Protein AF-A0A1L5KUM3-F1 (afdb_monomer)

Foldseek 3Di:
DDADPVRHAPFFWKKKKKKKKAADFDDAPLCRQWGFFALLFDDDIDMFPIDIDTGHRRNDDDDDDDGPDDPRHRFKIKMKMWMWTADPVRDTDIDIDIDIDGPDQKTKIKHFPDPDPDDDDAPDKGKIKIFMAGSNRQGDFFFKKKKFKWFDDDVQVVPPHSPSSNVVVPPPPTHGPDIDIWGGHPRRMTMDMDHHHNVSDHDMDIDIDGPD

Mean predicted aligned error: 6.5 Å

pLDDT: mean 89.34, std 12.05, range [41.19, 98.62]

Secondary structure (DSSP, 8-state):
--B-TTS-B--S-EEEEEEEEEE-----GGGTT-B-S-TT-----EEPPPEEEE--TTS-----------TT-SS-EEEEEEEEEE-TTS-EEEEEEEEEE-S-SEEEEEE-S--SSSPPPTTSEEEE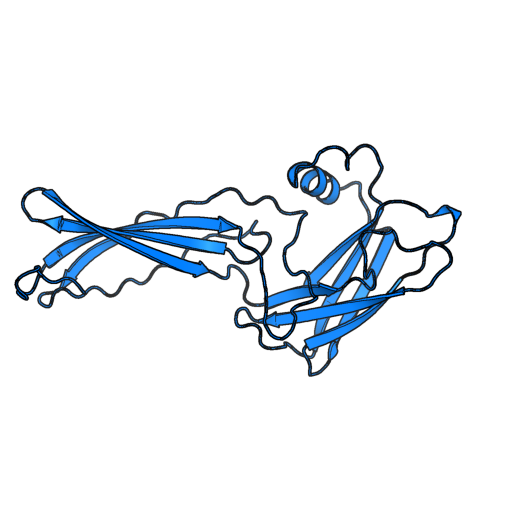EEEEEETT--B-TT-EEEEEEEEE-TTSTTS-SHHHHHHHHH-TT---SEEEEEE--TTSEEEEEEE--GGG-SEEEEEEEE--

Radius of gyration: 22.96 Å; Cα contacts (8 Å, |Δi|>4): 460; chains: 1; bounding box: 48×36×72 Å

Solvent-accessible surface area (backbone atoms only — not comparable to full-atom values): 12102 Å² total; per-residue (Å²): 113,40,65,40,98,88,72,46,70,39,42,63,30,41,35,39,37,41,38,39,35,36,82,42,90,39,78,29,91,86,43,74,78,37,49,39,52,40,63,52,39,68,59,74,75,45,69,53,75,76,45,72,54,58,24,36,86,74,7,40,65,89,86,85,85,84,78,97,63,47,97,47,48,33,40,31,28,37,33,38,37,41,37,39,40,38,48,96,88,69,52,66,51,77,49,76,50,76,45,84,38,66,62,48,72,60,45,38,24,43,24,72,70,66,88,61,96,61,82,83,67,56,73,41,80,45,63,32,41,36,38,29,23,34,71,86,38,50,56,34,46,74,41,58,30,41,39,39,30,33,76,53,65,84,85,49,73,80,49,91,45,48,61,49,49,20,52,54,70,66,37,90,84,64,66,60,79,42,77,50,77,41,59,18,39,82,78,4,38,30,68,51,76,52,66,43,52,70,88,64,66,80,48,72,48,77,48,59,39,64,81,126

Nearest PDB structures (foldseek):
  5a42-assembly1_A  TM=6.016E-01  e=1.575E-08  Escherichia coli K-12
  4ziq-assembly1_A-2  TM=6.350E-01  e=6.475E-07  Escherichia coli K-12
  4rtd-assembly1_A  TM=5.601E-01  e=5.823E-07  Escherichia coli K-12
  4u59-assembly1_A  TM=5.787E-01  e=3.734E-06  Salmonella enterica subsp. enterica serovar Typhimurium
  8eyx-assembly1_A  TM=2.219E-01  e=8.185E+00  Mus musculus

Sequence (212 aa):
HTEWLQGATARNLKYDIQGTFISTPTTFSGFKDFYFDDPSKVFNSEESKLISGTTDEKGDALVQAKFEIGSTAPGMLMANFVTRVYEESGDFSIDANRMLYSPYKRYAGIKSPQQTREQLNTGSNYTYEVASADYLGNPQANTELEVQVYKVYWYWWWSSDNSSLANYVSDSYNKPVKNMTVRTGENGRGTFSLSFSNEEWGTYFISVKDKE

Structure (mmCIF, N/CA/C/O backbone):
data_AF-A0A1L5KUM3-F1
#
_entry.id   AF-A0A1L5KUM3-F1
#
loop_
_atom_site.group_PDB
_atom_site.id
_atom_site.type_symbol
_atom_site.label_atom_id
_atom_site.label_alt_id
_atom_site.label_comp_id
_atom_site.label_asym_id
_atom_site.label_entity_id
_atom_site.label_seq_id
_atom_site.pdbx_PDB_ins_code
_atom_site.Cartn_x
_atom_site.Cartn_y
_atom_site.Cartn_z
_atom_site.occupancy
_atom_site.B_iso_or_equiv
_atom_site.auth_seq_id
_atom_site.auth_comp_id
_atom_site.auth_asym_id
_atom_site.auth_atom_id
_atom_site.pdbx_PDB_model_num
ATOM 1 N N . HIS A 1 1 ? 10.497 -3.599 -28.508 1.00 92.19 1 HIS A N 1
ATOM 2 C CA . HIS A 1 1 ? 10.722 -3.531 -29.957 1.00 92.19 1 HIS A CA 1
ATOM 3 C C . HIS A 1 1 ? 11.249 -2.151 -30.297 1.00 92.19 1 HIS A C 1
ATOM 5 O O . HIS A 1 1 ? 10.790 -1.189 -29.689 1.00 92.19 1 HIS A O 1
ATOM 11 N N . THR A 1 2 ? 12.196 -2.058 -31.222 1.00 91.81 2 THR A N 1
ATOM 12 C CA . THR A 1 2 ? 12.776 -0.804 -31.703 1.00 91.81 2 THR A CA 1
ATOM 13 C C . THR A 1 2 ? 12.769 -0.779 -33.224 1.00 91.81 2 THR A C 1
ATOM 15 O O . THR A 1 2 ? 13.227 -1.718 -33.879 1.00 91.81 2 THR A O 1
ATOM 18 N N . GLU A 1 3 ? 12.319 0.335 -33.786 1.00 92.62 3 GLU A N 1
ATOM 19 C CA . GLU A 1 3 ? 12.262 0.573 -35.225 1.00 92.62 3 GLU A CA 1
ATOM 20 C C . GLU A 1 3 ? 12.706 2.001 -35.542 1.00 92.62 3 GLU A C 1
ATOM 22 O O . GLU A 1 3 ? 12.514 2.923 -34.748 1.00 92.62 3 GLU A O 1
ATOM 27 N N . TRP A 1 4 ? 13.323 2.185 -36.706 1.00 89.62 4 TRP A N 1
ATOM 28 C CA . TRP A 1 4 ? 13.591 3.514 -37.238 1.00 89.62 4 TRP A CA 1
ATOM 29 C C . TRP A 1 4 ? 12.280 4.156 -37.691 1.00 89.62 4 TRP A C 1
ATOM 31 O O . TRP A 1 4 ? 11.384 3.465 -38.171 1.00 89.62 4 TRP A O 1
ATOM 41 N N . LEU A 1 5 ? 12.190 5.488 -37.649 1.00 87.06 5 LEU A N 1
ATOM 42 C CA . LEU A 1 5 ? 10.992 6.230 -38.081 1.00 87.06 5 LEU A CA 1
ATOM 43 C C . LEU A 1 5 ? 10.559 5.914 -39.524 1.00 87.06 5 LEU A C 1
ATOM 45 O O . LEU A 1 5 ? 9.396 6.076 -39.879 1.00 87.06 5 LEU A O 1
ATOM 49 N N . GLN A 1 6 ? 11.493 5.470 -40.366 1.00 88.69 6 GLN A N 1
ATOM 50 C CA . GLN A 1 6 ? 11.255 5.069 -41.752 1.00 88.69 6 GLN A CA 1
ATOM 51 C C . GLN A 1 6 ? 10.769 3.610 -41.893 1.00 88.69 6 GLN A C 1
ATOM 53 O O . GLN A 1 6 ? 10.623 3.129 -43.015 1.00 88.69 6 GLN A O 1
ATOM 58 N N . GLY A 1 7 ? 10.548 2.895 -40.785 1.00 84.75 7 GLY A N 1
ATOM 59 C CA . GLY A 1 7 ? 10.094 1.500 -40.747 1.00 84.75 7 GLY A CA 1
ATOM 60 C C . GLY A 1 7 ? 11.200 0.459 -40.947 1.00 84.75 7 GLY A C 1
ATOM 61 O O . GLY A 1 7 ? 10.915 -0.727 -41.100 1.00 84.75 7 GLY A O 1
ATOM 62 N N . ALA A 1 8 ? 12.469 0.876 -40.973 1.00 89.56 8 ALA A N 1
ATOM 63 C CA . ALA A 1 8 ? 13.595 -0.052 -40.994 1.00 89.56 8 ALA A CA 1
ATOM 64 C C . ALA A 1 8 ? 13.843 -0.636 -39.593 1.00 89.56 8 ALA A C 1
ATOM 66 O O . ALA A 1 8 ? 13.676 0.044 -38.582 1.00 89.56 8 ALA A O 1
ATOM 67 N N . THR A 1 9 ? 14.306 -1.884 -39.523 1.00 90.25 9 THR A N 1
ATOM 68 C CA . THR A 1 9 ? 14.617 -2.541 -38.249 1.00 90.25 9 THR A CA 1
ATOM 69 C C . THR A 1 9 ? 15.816 -1.891 -37.555 1.00 90.25 9 THR A C 1
ATOM 71 O O . THR A 1 9 ? 16.914 -1.829 -38.115 1.00 90.25 9 THR A O 1
ATOM 74 N N . ALA A 1 10 ? 15.626 -1.464 -36.306 1.00 90.81 10 ALA A N 1
ATOM 75 C CA . ALA A 1 10 ? 16.684 -0.934 -35.452 1.00 90.81 10 ALA A CA 1
ATOM 76 C C . ALA A 1 10 ? 17.314 -2.075 -34.637 1.00 90.81 10 ALA A C 1
ATOM 78 O O . ALA A 1 10 ? 16.981 -2.311 -33.476 1.00 90.81 10 ALA A O 1
ATOM 79 N N . ARG A 1 11 ? 18.176 -2.847 -35.300 1.00 93.00 11 ARG A N 1
ATOM 80 C CA . ARG A 1 11 ? 18.791 -4.068 -34.758 1.00 93.00 11 ARG A CA 1
ATOM 81 C C . ARG A 1 11 ? 20.055 -3.801 -33.947 1.00 93.00 11 ARG A C 1
ATOM 83 O O . ARG A 1 11 ? 20.788 -2.867 -34.260 1.00 93.00 11 ARG A O 1
ATOM 90 N N . ASN A 1 12 ? 20.368 -4.697 -33.009 1.00 94.75 12 ASN A N 1
ATOM 91 C CA . ASN A 1 12 ? 21.633 -4.713 -32.260 1.00 94.75 12 ASN A CA 1
ATOM 92 C C . ASN A 1 12 ? 21.964 -3.394 -31.535 1.00 94.75 12 ASN A C 1
ATOM 94 O O . ASN A 1 12 ? 23.136 -3.077 -31.321 1.00 94.75 12 ASN A O 1
ATOM 98 N N . LEU A 1 13 ? 20.945 -2.621 -31.152 1.00 96.06 13 LEU A N 1
ATOM 99 C CA . LEU A 1 13 ? 21.133 -1.348 -30.465 1.00 96.06 13 LEU A CA 1
ATOM 100 C C . LEU A 1 13 ? 21.251 -1.568 -28.964 1.00 96.06 13 LEU A C 1
ATOM 102 O O . LEU A 1 13 ? 20.510 -2.357 -28.370 1.00 96.06 13 LEU A O 1
ATOM 106 N N . LYS A 1 14 ? 22.180 -0.844 -28.339 1.00 97.06 14 LYS A N 1
ATOM 107 C CA . LYS A 1 14 ? 22.281 -0.821 -26.880 1.00 97.06 14 LYS A CA 1
ATOM 108 C C . LYS A 1 14 ? 21.057 -0.127 -26.315 1.00 97.06 14 LYS A C 1
ATOM 110 O O . LYS A 1 14 ? 20.616 0.888 -26.848 1.00 97.06 14 LYS A O 1
ATOM 115 N N . TYR A 1 15 ? 20.563 -0.633 -25.199 1.00 96.50 15 TYR A N 1
ATOM 116 C CA . TYR A 1 15 ? 19.526 0.043 -24.443 1.00 96.50 15 TYR A CA 1
ATOM 117 C C . TYR A 1 15 ? 19.864 0.060 -22.961 1.00 96.50 15 TYR A C 1
ATOM 119 O O . TYR A 1 15 ? 20.586 -0.809 -22.457 1.00 96.50 15 TYR A O 1
ATOM 127 N N . ASP A 1 16 ? 19.288 1.023 -22.258 1.00 96.56 16 ASP A N 1
ATOM 128 C CA . ASP A 1 16 ? 19.123 0.945 -20.822 1.00 96.56 16 ASP A CA 1
ATOM 129 C C . ASP A 1 16 ? 17.714 1.346 -20.380 1.00 96.56 16 ASP A C 1
ATOM 131 O O . ASP A 1 16 ? 16.957 1.972 -21.123 1.00 96.56 16 ASP A O 1
ATOM 135 N N . ILE A 1 17 ? 17.341 0.894 -19.187 1.00 95.56 17 ILE A N 1
ATOM 136 C CA . ILE A 1 17 ? 16.053 1.152 -18.558 1.00 95.56 17 ILE A CA 1
ATOM 137 C C . ILE A 1 17 ? 16.306 1.528 -17.104 1.00 95.56 17 ILE A C 1
ATOM 139 O O . ILE A 1 17 ? 16.894 0.752 -16.342 1.00 95.56 17 ILE A O 1
ATOM 143 N N . GLN A 1 18 ? 15.829 2.708 -16.723 1.00 95.25 18 GLN A N 1
ATOM 144 C CA . GLN A 1 18 ? 15.847 3.214 -15.357 1.00 95.25 18 GLN A CA 1
ATOM 145 C C . GLN A 1 18 ? 14.414 3.294 -14.828 1.00 95.25 18 GLN A C 1
ATOM 147 O O . GLN A 1 18 ? 13.554 3.909 -15.453 1.00 95.25 18 GLN A O 1
ATOM 152 N N . GLY A 1 19 ? 14.151 2.668 -13.682 1.00 93.94 19 GLY A N 1
ATOM 153 C CA . GLY A 1 19 ? 12.869 2.749 -12.988 1.00 93.94 19 GLY A CA 1
ATOM 154 C C . GLY A 1 19 ? 12.919 3.727 -11.817 1.00 93.94 19 GLY A C 1
ATOM 155 O O . GLY A 1 19 ? 13.899 3.738 -11.072 1.00 93.94 19 GLY A O 1
ATOM 156 N N . THR A 1 20 ? 11.849 4.491 -11.621 1.00 94.19 20 THR A N 1
ATOM 157 C CA . THR A 1 20 ? 11.602 5.327 -10.439 1.00 94.19 20 THR A CA 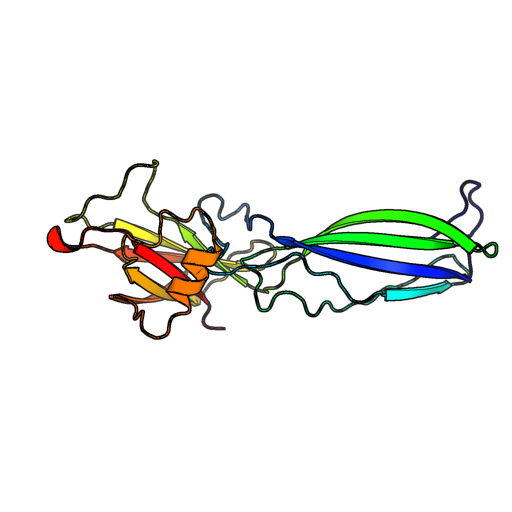1
ATOM 158 C C . THR A 1 20 ? 10.243 4.974 -9.849 1.00 94.19 20 THR A C 1
ATOM 160 O O . THR A 1 20 ? 9.237 4.961 -10.560 1.00 94.19 20 THR A O 1
ATOM 163 N N . PHE A 1 21 ? 10.202 4.711 -8.548 1.00 93.94 21 PHE A N 1
ATOM 164 C CA . PHE A 1 21 ? 9.034 4.206 -7.839 1.00 93.94 21 PHE A CA 1
ATOM 165 C C . PHE A 1 21 ? 8.588 5.223 -6.800 1.00 93.94 21 PHE A C 1
ATOM 167 O O . PHE A 1 21 ? 9.375 5.627 -5.948 1.00 93.94 21 PHE A O 1
ATOM 174 N N . ILE A 1 22 ? 7.319 5.619 -6.857 1.00 93.12 22 ILE A N 1
ATOM 175 C CA . ILE A 1 22 ? 6.713 6.574 -5.922 1.00 93.12 22 ILE A CA 1
ATOM 176 C C . ILE A 1 22 ? 5.446 5.978 -5.314 1.00 93.12 22 ILE A C 1
ATOM 178 O O . ILE A 1 22 ? 4.721 5.253 -5.993 1.00 93.12 22 ILE A O 1
ATOM 182 N N . SER A 1 23 ? 5.145 6.298 -4.056 1.00 92.88 23 SER A N 1
ATOM 183 C CA . SER A 1 23 ? 3.883 5.883 -3.433 1.00 92.88 23 SER A CA 1
ATOM 184 C C . SER A 1 23 ? 2.684 6.410 -4.213 1.00 92.88 23 SER A C 1
ATOM 186 O O . SER A 1 23 ? 2.671 7.555 -4.674 1.00 92.88 23 SER A O 1
ATOM 188 N N . THR A 1 24 ? 1.652 5.584 -4.346 1.00 93.88 24 THR A N 1
ATOM 189 C CA . THR A 1 24 ? 0.387 5.971 -4.967 1.00 93.88 24 THR A CA 1
ATOM 190 C C . THR A 1 24 ? -0.773 5.359 -4.182 1.00 93.88 24 THR A C 1
ATOM 192 O O . THR A 1 24 ? -0.579 4.299 -3.594 1.00 93.88 24 THR A O 1
ATOM 195 N N . PRO A 1 25 ? -1.956 6.000 -4.133 1.00 94.94 25 PRO A N 1
ATOM 196 C CA . PRO A 1 25 ? -3.075 5.460 -3.371 1.00 94.94 25 PRO A CA 1
ATOM 197 C C . PRO A 1 25 ? -3.443 4.039 -3.803 1.00 94.94 25 PRO A C 1
ATOM 199 O O . PRO A 1 25 ? -3.702 3.789 -4.986 1.00 94.94 25 PRO A O 1
ATOM 202 N N . THR A 1 26 ? -3.518 3.122 -2.844 1.00 96.88 26 THR A N 1
ATOM 203 C CA . THR A 1 26 ? -3.973 1.752 -3.090 1.00 96.88 26 THR A CA 1
ATOM 204 C C . THR A 1 26 ? -5.490 1.718 -3.109 1.00 96.88 26 THR A C 1
ATOM 206 O O . THR A 1 26 ? -6.145 1.958 -2.095 1.00 96.88 26 THR A O 1
ATOM 209 N N . THR A 1 27 ? -6.072 1.392 -4.263 1.00 96.44 27 THR A N 1
ATOM 210 C CA . THR A 1 27 ? -7.528 1.315 -4.421 1.00 96.44 27 THR A CA 1
ATOM 211 C C . THR A 1 27 ? -7.931 0.072 -5.196 1.00 96.44 27 THR A C 1
ATOM 213 O O . THR A 1 27 ? -7.271 -0.326 -6.154 1.00 96.44 27 THR A O 1
ATOM 216 N N . PHE A 1 28 ? -9.057 -0.522 -4.804 1.00 97.38 28 PHE A N 1
ATOM 217 C CA . PHE A 1 28 ? -9.646 -1.666 -5.491 1.00 97.38 28 PHE A CA 1
ATOM 218 C C . PHE A 1 28 ? -11.123 -1.401 -5.763 1.00 97.38 28 PHE A C 1
ATOM 220 O O . PHE A 1 28 ? -11.869 -0.963 -4.886 1.00 97.38 28 PHE A O 1
ATOM 227 N N . SER A 1 29 ? -11.576 -1.691 -6.982 1.00 95.31 29 SER A N 1
ATOM 228 C CA . SER A 1 29 ? -12.945 -1.396 -7.426 1.00 95.31 29 SER A CA 1
ATOM 229 C C . SER A 1 29 ? -14.023 -2.100 -6.589 1.00 95.31 29 SER A C 1
ATOM 231 O O . SER A 1 29 ? -15.100 -1.533 -6.397 1.00 95.31 29 SER A O 1
ATOM 233 N N . GLY A 1 30 ? -13.729 -3.291 -6.051 1.00 95.56 30 GLY A N 1
ATOM 234 C CA . GLY A 1 30 ? -14.597 -4.045 -5.135 1.00 95.56 30 GLY A CA 1
ATOM 235 C C . GLY A 1 30 ? -14.596 -3.550 -3.680 1.00 95.56 30 GLY A C 1
ATOM 236 O O . GLY A 1 30 ? -15.410 -4.012 -2.875 1.00 95.56 30 GLY A O 1
ATOM 237 N N . PHE A 1 31 ? -13.717 -2.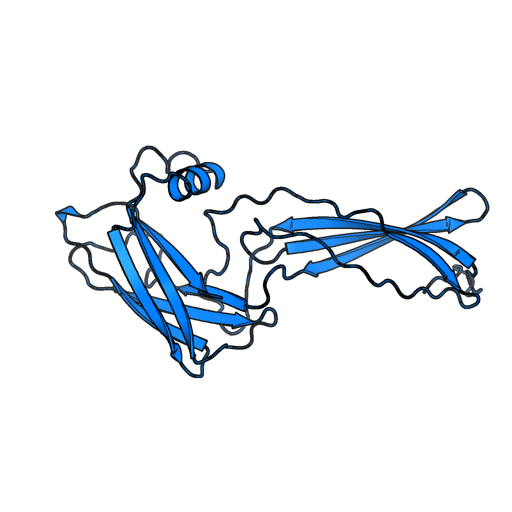601 -3.338 1.00 97.06 31 PHE A N 1
ATOM 238 C CA . PHE A 1 31 ? -13.450 -2.138 -1.972 1.00 97.06 31 PHE A CA 1
ATOM 239 C C . PHE A 1 31 ? -13.262 -0.611 -1.897 1.00 97.06 31 PHE A C 1
ATOM 241 O O . PHE A 1 31 ? -12.408 -0.122 -1.169 1.00 97.06 31 PHE A O 1
ATOM 248 N N . LYS A 1 32 ? -14.060 0.160 -2.647 1.00 94.31 32 LYS A N 1
ATOM 249 C CA . LYS A 1 32 ? -13.890 1.622 -2.808 1.00 94.31 32 LYS A CA 1
ATOM 250 C C . LYS A 1 32 ? -13.871 2.433 -1.507 1.00 94.31 32 LYS A C 1
ATOM 252 O O . LYS A 1 32 ? -13.244 3.482 -1.473 1.00 94.31 32 LYS A O 1
ATOM 257 N N . ASP A 1 33 ? -14.551 1.949 -0.472 1.00 94.44 33 ASP A N 1
ATOM 258 C CA . ASP A 1 33 ? -14.656 2.633 0.824 1.00 94.44 33 ASP A CA 1
ATOM 259 C C . ASP A 1 33 ? -13.584 2.177 1.834 1.00 94.44 33 ASP A C 1
ATOM 261 O O . ASP A 1 33 ? -13.640 2.550 3.006 1.00 94.44 33 ASP A O 1
ATOM 265 N N . PHE A 1 34 ? -12.654 1.312 1.418 1.00 97.25 34 PHE A N 1
ATOM 266 C CA . PHE A 1 34 ? -11.589 0.790 2.268 1.00 97.25 34 PHE A CA 1
ATOM 267 C C . PHE A 1 34 ? -10.284 1.545 2.026 1.00 97.25 34 PHE A C 1
ATOM 269 O O . PHE A 1 34 ? -9.946 1.901 0.898 1.00 97.25 34 PHE A O 1
ATOM 276 N N . TYR A 1 35 ? -9.525 1.718 3.101 1.00 96.31 35 TYR A N 1
ATOM 277 C CA . TYR A 1 35 ? -8.164 2.233 3.086 1.00 96.31 35 TYR A CA 1
ATOM 278 C C . TYR A 1 35 ? -7.191 1.061 3.200 1.00 96.31 35 TYR A C 1
ATOM 280 O O . TYR A 1 35 ? -7.310 0.264 4.130 1.00 96.31 35 TYR A O 1
ATOM 288 N N . PHE A 1 36 ? -6.259 0.961 2.253 1.00 96.88 36 PHE A N 1
ATOM 289 C CA . PHE A 1 36 ? -5.256 -0.112 2.176 1.00 96.88 36 PHE A CA 1
ATOM 290 C C . PHE A 1 36 ? -3.822 0.381 2.385 1.00 96.88 36 PHE A C 1
ATOM 292 O O . PHE A 1 36 ? -2.926 -0.433 2.593 1.00 96.88 36 PHE A O 1
ATOM 299 N N . ASP A 1 37 ? -3.600 1.693 2.305 1.00 94.69 37 ASP A N 1
ATOM 300 C CA . ASP A 1 37 ? -2.287 2.278 2.544 1.00 94.69 37 ASP A CA 1
ATOM 301 C C . ASP A 1 37 ? -2.021 2.380 4.049 1.00 94.69 37 ASP A C 1
ATOM 303 O O . ASP A 1 37 ? -2.884 2.820 4.811 1.00 94.69 37 ASP A O 1
ATOM 307 N N . ASP A 1 38 ? -0.816 2.005 4.472 1.00 91.25 38 ASP A N 1
ATOM 308 C CA . ASP A 1 38 ? -0.354 2.125 5.852 1.00 91.25 38 ASP A CA 1
ATOM 309 C C . ASP A 1 38 ? 0.252 3.522 6.089 1.00 91.25 38 ASP A C 1
ATOM 311 O O . ASP A 1 38 ? 1.384 3.780 5.663 1.00 91.25 38 ASP A O 1
ATOM 315 N N . PRO A 1 39 ? -0.449 4.441 6.785 1.00 87.31 39 PRO A N 1
ATOM 316 C CA . PRO A 1 39 ? 0.060 5.788 7.026 1.00 87.31 39 PRO A CA 1
ATOM 317 C C . PRO A 1 39 ? 1.211 5.819 8.044 1.00 87.31 39 PRO A C 1
ATOM 319 O O . PRO A 1 39 ? 1.837 6.863 8.215 1.00 87.31 39 PRO A O 1
ATOM 322 N N . SER A 1 40 ? 1.504 4.703 8.726 1.00 83.94 40 SER A N 1
ATOM 323 C CA . SER A 1 40 ? 2.662 4.574 9.616 1.00 83.94 40 SER A CA 1
ATOM 324 C C . SER A 1 40 ? 3.953 4.213 8.877 1.00 83.94 40 SER A C 1
ATOM 326 O O . SER A 1 40 ? 5.016 4.153 9.491 1.00 83.94 40 SER A O 1
ATOM 328 N N . LYS A 1 41 ? 3.902 3.997 7.557 1.00 84.88 41 LYS A N 1
ATOM 329 C CA . LYS A 1 41 ? 5.089 3.763 6.733 1.00 84.88 41 LYS A CA 1
ATOM 330 C C . LYS A 1 41 ? 5.467 5.012 5.948 1.00 84.88 41 LYS A C 1
ATOM 332 O O . LYS A 1 41 ? 4.641 5.636 5.283 1.00 84.88 41 LYS A O 1
ATOM 337 N N . VAL A 1 42 ? 6.756 5.338 5.977 1.00 81.06 42 VAL A N 1
ATOM 338 C CA . VAL A 1 42 ? 7.349 6.355 5.106 1.00 81.06 42 VAL A CA 1
ATOM 339 C C . VAL A 1 42 ? 8.079 5.647 3.978 1.00 81.06 42 VAL A C 1
ATOM 341 O O . VAL A 1 42 ? 8.976 4.841 4.222 1.00 81.06 42 VAL A O 1
ATOM 344 N N . PHE A 1 43 ? 7.711 5.984 2.747 1.00 85.62 43 PHE A N 1
ATOM 345 C CA . PHE A 1 43 ? 8.390 5.512 1.551 1.00 85.62 43 PHE A CA 1
ATOM 346 C C . PHE A 1 43 ? 8.902 6.713 0.770 1.00 85.62 43 PHE A C 1
ATOM 348 O O . PHE A 1 43 ? 8.127 7.554 0.310 1.00 85.62 43 PHE A O 1
ATOM 355 N N . ASN A 1 44 ? 10.224 6.795 0.669 1.00 85.75 44 ASN A N 1
ATOM 356 C CA . ASN A 1 44 ? 10.884 7.756 -0.195 1.00 85.75 44 ASN A CA 1
ATOM 357 C C . ASN A 1 44 ? 10.891 7.205 -1.617 1.00 85.75 44 ASN A C 1
ATOM 359 O O . ASN A 1 44 ? 10.868 5.994 -1.805 1.00 85.75 44 ASN A O 1
ATOM 363 N N . SER A 1 45 ? 10.936 8.090 -2.612 1.00 86.56 45 SER A N 1
ATOM 364 C CA . SER A 1 45 ? 11.103 7.649 -3.995 1.00 86.56 45 SER A CA 1
ATOM 365 C C . SER A 1 45 ? 12.355 6.780 -4.112 1.00 86.56 45 SER A C 1
ATOM 367 O O . SER A 1 45 ? 13.432 7.201 -3.693 1.00 86.56 45 SER A O 1
ATOM 369 N N . GLU A 1 46 ? 12.216 5.597 -4.701 1.00 87.94 46 GLU A N 1
ATOM 370 C CA . GLU A 1 46 ? 13.326 4.669 -4.920 1.00 87.94 46 GLU A CA 1
ATOM 371 C C . GLU A 1 46 ? 13.600 4.527 -6.415 1.00 87.94 46 GLU A C 1
ATOM 373 O O . GLU A 1 46 ? 12.681 4.436 -7.231 1.00 87.94 46 GLU A O 1
ATOM 378 N N . GLU A 1 47 ? 14.877 4.509 -6.780 1.00 90.19 47 GLU A N 1
ATOM 379 C CA . GLU A 1 47 ? 15.317 4.198 -8.135 1.00 90.19 47 GLU A CA 1
ATOM 380 C C . GLU A 1 47 ? 15.742 2.732 -8.217 1.00 90.19 47 GLU A C 1
ATOM 382 O O . GLU A 1 47 ? 16.403 2.203 -7.320 1.00 90.19 47 GLU A O 1
ATOM 387 N N . SER A 1 48 ? 15.377 2.052 -9.304 1.00 88.88 48 SER A N 1
ATOM 388 C CA . SER A 1 48 ? 15.890 0.710 -9.561 1.00 88.88 48 SER A CA 1
ATOM 389 C C . SER A 1 48 ? 17.379 0.742 -9.886 1.00 88.88 48 SER A C 1
ATOM 391 O O . SER A 1 48 ? 17.942 1.763 -10.275 1.00 88.88 48 SER A O 1
ATOM 393 N N . LYS A 1 49 ? 18.018 -0.428 -9.856 1.00 89.25 49 LYS A N 1
ATOM 394 C CA . LYS A 1 49 ? 19.268 -0.606 -10.601 1.00 89.25 49 LYS A CA 1
ATOM 395 C C . LYS A 1 49 ? 19.009 -0.358 -12.091 1.00 89.25 49 LYS A C 1
ATOM 397 O O . LYS A 1 49 ? 17.928 -0.691 -12.587 1.00 89.25 49 LYS A O 1
ATOM 402 N N . LEU A 1 50 ? 20.004 0.196 -12.780 1.00 92.56 50 LEU A N 1
ATOM 403 C CA . LEU A 1 50 ? 19.968 0.353 -14.228 1.00 92.56 50 LEU A CA 1
ATOM 404 C C . LEU A 1 50 ? 19.960 -1.032 -14.885 1.00 92.56 50 LEU A C 1
ATOM 406 O O . LEU A 1 50 ? 20.799 -1.880 -14.573 1.00 92.56 50 LEU A O 1
ATOM 410 N N . ILE A 1 51 ? 19.010 -1.260 -15.784 1.00 94.19 51 ILE A N 1
ATOM 411 C CA . ILE A 1 51 ? 18.922 -2.489 -16.570 1.00 94.19 51 ILE A CA 1
ATOM 412 C C . ILE A 1 51 ? 19.445 -2.164 -17.959 1.00 94.19 51 ILE A C 1
ATOM 414 O O . ILE A 1 51 ? 18.857 -1.337 -18.641 1.00 94.19 51 ILE A O 1
ATOM 418 N N . SER A 1 52 ? 20.518 -2.813 -18.395 1.00 95.56 52 SER A N 1
ATOM 419 C CA . SER A 1 52 ? 21.114 -2.557 -19.709 1.00 95.56 52 SER A CA 1
ATOM 420 C C . SER A 1 52 ? 21.195 -3.831 -20.535 1.00 95.56 52 SER A C 1
ATOM 422 O O . SER A 1 52 ? 21.332 -4.928 -19.992 1.00 95.56 52 SER A O 1
ATOM 424 N N . GLY A 1 53 ? 21.133 -3.685 -21.853 1.00 95.81 53 GLY A N 1
ATOM 425 C CA . GLY A 1 53 ? 21.225 -4.807 -22.776 1.00 95.81 53 GLY A CA 1
ATOM 426 C C . GLY A 1 53 ? 21.392 -4.364 -24.222 1.00 95.81 53 GLY A C 1
ATOM 427 O O . GLY A 1 53 ? 21.818 -3.245 -24.515 1.00 95.81 53 GLY A O 1
ATOM 428 N N . THR A 1 54 ? 21.095 -5.273 -25.142 1.00 96.62 54 THR A N 1
ATOM 429 C CA . THR A 1 54 ? 21.141 -5.018 -26.583 1.00 96.62 54 THR A CA 1
ATOM 430 C C . THR A 1 54 ? 19.939 -5.687 -27.238 1.00 96.62 54 THR A C 1
ATOM 432 O O . THR A 1 54 ? 19.558 -6.783 -26.824 1.00 96.62 54 THR A O 1
ATOM 435 N N . THR A 1 55 ? 19.311 -5.016 -28.203 1.00 96.56 55 THR A N 1
ATOM 436 C CA . THR A 1 55 ? 18.244 -5.619 -29.010 1.00 96.56 55 THR A CA 1
ATOM 437 C C . THR A 1 55 ? 18.806 -6.687 -29.943 1.00 96.56 55 THR A C 1
ATOM 439 O O . THR A 1 55 ? 19.995 -6.700 -30.250 1.00 96.56 55 THR A O 1
ATOM 442 N N . ASP A 1 56 ? 17.969 -7.617 -30.379 1.00 96.00 56 ASP A N 1
ATOM 443 C CA . ASP A 1 56 ? 18.347 -8.661 -31.320 1.00 96.00 56 ASP A CA 1
ATOM 444 C C . ASP A 1 56 ? 18.345 -8.154 -32.776 1.00 96.00 56 ASP A C 1
ATOM 446 O O . ASP A 1 56 ? 18.148 -6.967 -33.068 1.00 96.00 56 ASP A O 1
ATOM 450 N N . GLU A 1 57 ? 18.559 -9.070 -33.723 1.00 95.88 57 GLU A N 1
ATOM 451 C CA . GLU A 1 57 ? 18.579 -8.762 -35.158 1.00 95.88 57 GLU A CA 1
ATOM 452 C C . GLU A 1 57 ? 17.246 -8.223 -35.701 1.00 95.88 57 GLU A C 1
ATOM 454 O O . GLU A 1 57 ? 17.218 -7.636 -36.786 1.00 95.88 57 GLU A O 1
ATOM 459 N N . LYS A 1 58 ? 16.150 -8.417 -34.961 1.00 95.88 58 LYS A N 1
ATOM 460 C CA . LYS A 1 58 ? 14.801 -7.945 -35.281 1.00 95.88 58 LYS A CA 1
ATOM 461 C C . LYS A 1 58 ? 14.437 -6.665 -34.526 1.00 95.88 58 LYS A C 1
ATOM 463 O O . LYS A 1 58 ? 13.337 -6.159 -34.720 1.00 95.88 58 LYS A O 1
ATOM 468 N N . GLY A 1 59 ? 15.345 -6.121 -33.713 1.00 94.62 59 GLY A N 1
ATOM 469 C CA . GLY A 1 59 ? 15.075 -4.958 -32.867 1.00 94.62 59 GLY A CA 1
ATOM 470 C C . GLY A 1 59 ? 14.283 -5.304 -31.602 1.00 94.62 59 GLY A C 1
ATOM 471 O O . GLY A 1 59 ? 13.683 -4.428 -30.980 1.00 94.62 59 GLY A O 1
ATOM 472 N N . ASP A 1 60 ? 14.257 -6.572 -31.195 1.00 96.69 60 ASP A N 1
ATOM 473 C CA . ASP A 1 60 ? 13.539 -7.028 -30.010 1.00 96.69 60 ASP A CA 1
ATOM 474 C C . ASP A 1 60 ? 14.473 -7.273 -28.825 1.00 96.69 60 ASP A C 1
ATOM 476 O O . ASP A 1 60 ? 15.614 -7.698 -28.965 1.00 96.69 60 ASP A O 1
ATOM 480 N N . ALA A 1 61 ? 13.979 -7.010 -27.618 1.00 95.38 61 ALA A N 1
ATOM 481 C CA . ALA A 1 61 ? 14.651 -7.380 -26.380 1.00 95.38 61 ALA A CA 1
ATOM 482 C C . ALA A 1 61 ? 13.606 -7.838 -25.365 1.00 95.38 61 ALA A C 1
ATOM 484 O O . ALA A 1 61 ? 12.627 -7.132 -25.108 1.00 95.38 61 ALA A O 1
ATOM 485 N N . LEU A 1 62 ? 13.822 -9.014 -24.773 1.00 93.94 62 LEU A N 1
ATOM 486 C CA . LEU A 1 62 ? 13.036 -9.480 -23.637 1.00 93.94 62 LEU A CA 1
ATOM 487 C C . LEU A 1 62 ? 13.720 -9.032 -22.347 1.00 93.94 62 LEU A C 1
ATOM 489 O O . LEU A 1 62 ? 14.790 -9.528 -21.998 1.00 93.94 62 LEU A O 1
ATOM 493 N N . VAL A 1 63 ? 13.078 -8.123 -21.619 1.00 90.12 63 VAL A N 1
ATOM 494 C CA . VAL A 1 63 ? 13.597 -7.616 -20.348 1.00 90.12 63 VAL A CA 1
ATOM 495 C C . VAL A 1 63 ? 12.921 -8.344 -19.194 1.00 90.12 63 VAL A C 1
ATOM 497 O O . VAL A 1 63 ? 11.716 -8.223 -18.993 1.00 90.12 63 VAL A O 1
ATOM 500 N N . GLN A 1 64 ? 13.707 -9.088 -18.417 1.00 86.81 64 GLN A N 1
ATOM 501 C CA . GLN A 1 64 ? 13.265 -9.689 -17.160 1.00 86.81 64 GLN A CA 1
ATOM 502 C C . GLN A 1 64 ? 13.995 -9.006 -16.010 1.00 86.81 64 GLN A C 1
ATOM 504 O O . GLN A 1 64 ? 15.211 -9.133 -15.874 1.00 86.81 64 GLN A O 1
ATOM 509 N N . ALA A 1 65 ? 13.252 -8.270 -15.189 1.00 81.31 65 ALA A N 1
ATOM 510 C CA . ALA A 1 65 ? 13.797 -7.544 -14.054 1.00 81.31 65 ALA A CA 1
ATOM 511 C C . ALA A 1 65 ? 13.035 -7.891 -12.779 1.00 81.31 65 ALA A C 1
ATOM 513 O O . ALA A 1 65 ? 11.813 -8.042 -12.782 1.00 81.31 65 ALA A O 1
ATOM 514 N N . LYS A 1 66 ? 13.778 -7.989 -11.677 1.00 77.44 66 LYS A N 1
ATOM 515 C CA . LYS A 1 66 ? 13.224 -8.085 -10.332 1.00 77.44 66 LYS A CA 1
ATOM 516 C C . LYS A 1 66 ? 13.634 -6.836 -9.570 1.00 77.44 66 LYS A C 1
ATOM 518 O O . LYS A 1 66 ? 14.823 -6.567 -9.418 1.00 77.44 66 LYS A O 1
ATOM 523 N N . PHE A 1 67 ? 12.646 -6.092 -9.097 1.00 79.50 67 PHE A N 1
ATOM 524 C CA . PHE A 1 67 ? 12.868 -4.910 -8.282 1.00 79.50 67 PHE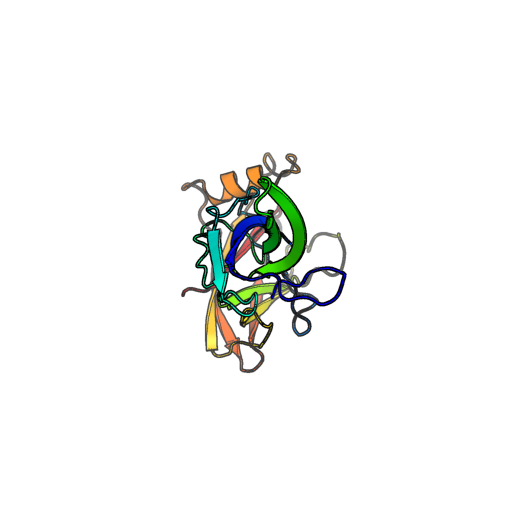 A CA 1
ATOM 525 C C . PHE A 1 67 ? 12.839 -5.316 -6.809 1.00 79.50 67 PHE A C 1
ATOM 527 O O . PHE A 1 67 ? 11.863 -5.890 -6.332 1.00 79.50 67 PHE A O 1
ATOM 534 N N . GLU A 1 68 ? 13.924 -5.054 -6.087 1.00 73.06 68 GLU A N 1
ATOM 535 C CA . GLU A 1 68 ? 14.008 -5.263 -4.635 1.00 73.06 68 GLU A CA 1
ATOM 536 C C . GLU A 1 68 ? 13.482 -4.022 -3.908 1.00 73.06 68 GLU A C 1
ATOM 538 O O . GLU A 1 68 ? 14.191 -3.383 -3.142 1.00 73.06 68 GLU A O 1
ATOM 543 N N . ILE A 1 69 ? 12.239 -3.656 -4.217 1.00 74.38 69 ILE A N 1
ATOM 544 C CA . ILE A 1 69 ? 11.583 -2.430 -3.758 1.00 74.38 69 ILE A CA 1
ATOM 545 C C . ILE A 1 69 ? 10.380 -2.827 -2.909 1.00 74.38 69 ILE A C 1
ATOM 547 O O . ILE A 1 69 ? 9.616 -3.716 -3.295 1.00 74.38 69 ILE A O 1
ATOM 551 N N . GLY A 1 70 ? 10.185 -2.147 -1.778 1.00 63.47 70 GLY A N 1
ATOM 552 C CA . GLY A 1 70 ? 8.908 -2.184 -1.061 1.00 63.47 70 GLY A CA 1
ATOM 553 C C . GLY A 1 70 ? 8.875 -2.876 0.300 1.00 63.47 70 GLY A C 1
ATOM 554 O O . GLY A 1 70 ? 7.782 -3.096 0.824 1.00 63.47 70 GLY A O 1
ATOM 555 N N . SER A 1 71 ? 10.017 -3.145 0.944 1.00 66.12 71 SER A N 1
ATOM 556 C CA . SER A 1 71 ? 10.007 -3.536 2.369 1.00 66.12 71 SER A CA 1
ATOM 557 C C . SER A 1 71 ? 9.339 -2.469 3.255 1.00 66.12 71 SER A C 1
ATOM 559 O O . SER A 1 71 ? 8.728 -2.796 4.270 1.00 66.12 71 SER A O 1
ATOM 561 N N . THR A 1 72 ? 9.371 -1.206 2.824 1.00 78.62 72 THR A N 1
ATOM 562 C CA . THR A 1 72 ? 8.796 -0.039 3.508 1.00 78.62 72 THR A CA 1
ATOM 563 C C . THR A 1 72 ? 7.626 0.605 2.758 1.00 78.62 72 THR A C 1
ATOM 565 O O . THR A 1 72 ? 7.142 1.651 3.184 1.00 78.62 72 THR A O 1
ATOM 568 N N . ALA A 1 73 ? 7.142 0.013 1.659 1.00 90.00 73 ALA A N 1
ATOM 569 C CA . ALA A 1 73 ? 6.054 0.615 0.892 1.00 90.00 73 ALA A CA 1
ATOM 570 C C . ALA A 1 73 ? 4.760 0.697 1.734 1.00 90.00 73 ALA A C 1
ATOM 572 O O . ALA A 1 73 ? 4.365 -0.294 2.354 1.00 90.00 73 ALA A O 1
ATOM 573 N N . PRO A 1 74 ? 4.068 1.850 1.776 1.00 91.44 74 PRO A N 1
ATOM 574 C CA . PRO A 1 74 ? 2.791 1.968 2.477 1.00 91.44 74 PRO A CA 1
ATOM 575 C C . PRO A 1 74 ? 1.680 1.189 1.769 1.00 91.44 74 PRO A C 1
ATOM 577 O O . PRO A 1 74 ? 0.729 0.774 2.417 1.00 91.44 74 PRO A O 1
ATOM 580 N N . GLY A 1 75 ? 1.822 0.956 0.463 1.00 94.12 75 GLY A N 1
ATOM 581 C CA . GLY A 1 75 ? 0.833 0.295 -0.375 1.00 94.12 75 GLY A CA 1
ATOM 582 C C . GLY A 1 75 ? 1.363 0.073 -1.793 1.00 94.12 75 GLY A C 1
ATOM 583 O O . GLY A 1 75 ? 2.533 -0.266 -1.975 1.00 94.12 75 GLY A O 1
ATOM 584 N N . MET A 1 76 ? 0.516 0.237 -2.806 1.00 95.19 76 MET A N 1
ATOM 585 C CA . MET A 1 76 ? 0.915 0.242 -4.209 1.00 95.19 76 MET A CA 1
ATOM 586 C C . MET A 1 76 ? 1.902 1.367 -4.506 1.00 95.19 76 MET A C 1
ATOM 588 O O . MET A 1 76 ? 1.869 2.460 -3.937 1.00 95.19 76 MET A O 1
ATOM 592 N N . LEU A 1 77 ? 2.777 1.088 -5.463 1.00 94.94 77 LEU A N 1
ATOM 593 C CA . LEU A 1 77 ? 3.703 2.058 -6.008 1.00 94.94 77 LEU A CA 1
ATOM 594 C C . LEU A 1 77 ? 3.329 2.341 -7.453 1.00 94.94 77 LEU A C 1
ATOM 596 O O . LEU A 1 77 ? 2.793 1.505 -8.178 1.00 94.94 77 LEU A O 1
ATOM 600 N N . MET A 1 78 ? 3.659 3.539 -7.887 1.00 95.06 78 MET A N 1
ATOM 601 C CA . MET A 1 78 ? 3.697 3.879 -9.285 1.00 95.06 78 MET A CA 1
ATOM 602 C C . MET A 1 78 ? 5.135 3.779 -9.775 1.00 95.06 78 MET A C 1
ATOM 604 O O . MET A 1 78 ? 5.998 4.508 -9.286 1.00 95.06 78 MET A O 1
ATOM 608 N N . ALA A 1 79 ? 5.371 2.915 -10.755 1.00 94.06 79 ALA A N 1
ATOM 609 C CA . ALA A 1 79 ? 6.649 2.786 -11.430 1.00 94.06 79 ALA A CA 1
ATOM 610 C C . ALA A 1 79 ? 6.650 3.631 -12.709 1.00 94.06 79 ALA A C 1
ATOM 612 O O . ALA A 1 79 ? 5.777 3.477 -13.566 1.00 94.06 79 ALA A O 1
ATOM 613 N N . ASN A 1 80 ? 7.637 4.510 -12.838 1.00 95.19 80 ASN A N 1
ATOM 614 C CA . ASN A 1 80 ? 7.959 5.215 -14.071 1.00 95.19 80 ASN A CA 1
ATOM 615 C C . ASN A 1 80 ? 9.246 4.610 -14.624 1.00 95.19 80 ASN A C 1
ATOM 617 O O . ASN A 1 80 ? 10.272 4.643 -13.950 1.00 95.19 80 ASN A O 1
ATOM 621 N N . PHE A 1 81 ? 9.189 4.057 -15.825 1.00 94.62 81 PHE A N 1
ATOM 622 C CA . PHE A 1 81 ? 10.345 3.514 -16.517 1.00 94.62 81 PHE A CA 1
ATOM 623 C C . PHE A 1 81 ? 10.739 4.456 -17.637 1.00 94.62 81 PHE A C 1
ATOM 625 O O . PHE A 1 81 ? 9.898 4.861 -18.434 1.00 94.62 81 PHE A O 1
ATOM 632 N N . VAL A 1 82 ? 12.018 4.797 -17.679 1.00 96.50 82 VAL A N 1
ATOM 633 C CA . VAL A 1 82 ? 12.637 5.538 -18.768 1.00 96.50 82 VAL A CA 1
ATOM 634 C C . VAL A 1 82 ? 13.540 4.572 -19.508 1.00 96.50 82 VAL A C 1
ATOM 636 O O . VAL A 1 82 ? 14.485 4.045 -18.922 1.00 96.50 82 VAL A O 1
ATOM 639 N N . THR A 1 83 ? 13.243 4.346 -20.780 1.00 96.12 83 THR A N 1
ATOM 640 C CA . THR A 1 83 ? 14.046 3.523 -21.681 1.00 96.12 83 THR A CA 1
ATOM 641 C C . THR A 1 83 ? 14.840 4.436 -22.599 1.00 96.12 83 THR A C 1
ATOM 643 O O . THR A 1 83 ? 14.267 5.326 -23.226 1.00 96.12 83 THR A O 1
ATOM 646 N N . ARG A 1 84 ? 16.149 4.214 -22.708 1.00 96.94 84 ARG A N 1
ATOM 647 C CA . ARG A 1 84 ? 17.005 4.869 -23.702 1.00 96.94 84 ARG A CA 1
ATOM 648 C C . ARG A 1 84 ? 17.560 3.819 -24.644 1.00 96.94 84 ARG A C 1
ATOM 650 O O . ARG A 1 84 ? 18.065 2.796 -24.190 1.00 96.94 84 ARG A O 1
ATOM 657 N N . VAL A 1 85 ? 17.473 4.072 -25.944 1.00 96.69 85 VAL A N 1
ATOM 658 C CA . VAL A 1 85 ? 18.038 3.214 -26.994 1.00 96.69 85 VAL A CA 1
ATOM 659 C C . VAL A 1 85 ? 19.056 4.030 -27.769 1.00 96.69 85 VAL A C 1
ATOM 661 O O . VAL A 1 85 ? 18.718 5.083 -28.305 1.00 96.69 85 VAL A O 1
ATOM 664 N N . TYR A 1 86 ? 20.294 3.551 -27.800 1.00 96.38 86 TYR A N 1
ATOM 665 C CA . TYR A 1 86 ? 21.447 4.286 -28.302 1.00 96.38 86 TYR A CA 1
ATOM 666 C C . TYR A 1 86 ? 21.749 3.923 -29.754 1.00 96.38 86 TYR A C 1
ATOM 668 O O . TYR A 1 86 ? 21.872 2.744 -30.097 1.00 96.38 86 TYR A O 1
ATOM 676 N N . GLU A 1 87 ? 21.924 4.947 -30.580 1.00 91.69 87 GLU A N 1
ATOM 677 C CA . GLU A 1 87 ? 22.477 4.854 -31.925 1.00 91.69 87 GLU A CA 1
ATOM 678 C C . GLU A 1 87 ? 23.997 4.630 -31.876 1.00 91.69 87 GLU A C 1
ATOM 680 O O . GLU A 1 87 ? 24.656 4.864 -30.859 1.00 91.69 87 GLU A O 1
ATOM 685 N N . GLU A 1 88 ? 24.589 4.208 -32.997 1.00 86.62 88 GLU A N 1
ATOM 686 C CA . GLU A 1 88 ? 26.044 4.004 -33.089 1.00 86.62 88 GLU A CA 1
ATOM 687 C C . GLU A 1 88 ? 26.847 5.296 -32.851 1.00 86.62 88 GLU A C 1
ATOM 689 O O . GLU A 1 88 ? 27.983 5.234 -32.380 1.00 86.62 88 GLU A O 1
ATOM 694 N N . SER A 1 89 ? 26.253 6.462 -33.133 1.00 88.94 89 SER A N 1
ATOM 695 C CA . SER A 1 89 ? 26.844 7.786 -32.893 1.00 88.94 89 SER A CA 1
ATOM 696 C C . SER A 1 89 ? 26.954 8.148 -31.407 1.00 88.94 89 SER A C 1
ATOM 698 O O . SER A 1 89 ? 27.715 9.051 -31.058 1.00 88.94 89 SER A O 1
ATOM 700 N N . GLY A 1 90 ? 26.217 7.453 -30.534 1.00 86.88 90 GLY A N 1
ATOM 701 C CA . GLY A 1 90 ? 26.068 7.784 -29.116 1.00 86.88 90 GLY A CA 1
ATOM 702 C C . GLY A 1 90 ? 24.840 8.642 -28.794 1.00 86.88 90 GLY A C 1
ATOM 703 O O . GLY A 1 90 ? 24.526 8.799 -27.611 1.00 86.88 90 GLY A O 1
ATOM 704 N N . ASP A 1 91 ? 24.123 9.139 -29.806 1.00 93.44 91 ASP A N 1
ATOM 705 C CA . ASP A 1 91 ? 22.791 9.720 -29.619 1.00 93.44 91 ASP A CA 1
ATOM 706 C C . ASP A 1 91 ? 21.796 8.640 -29.180 1.00 93.44 91 ASP A C 1
ATOM 708 O O . ASP A 1 91 ? 22.038 7.443 -29.346 1.00 93.44 91 ASP A O 1
ATOM 712 N N . PHE A 1 92 ? 20.674 9.042 -28.584 1.00 94.75 92 PHE A N 1
ATOM 713 C CA . PHE A 1 92 ? 19.658 8.092 -28.148 1.00 94.75 92 PHE A CA 1
ATOM 714 C C . PHE A 1 92 ? 18.240 8.600 -28.362 1.00 94.75 92 PHE A C 1
ATOM 716 O O . PHE A 1 92 ? 17.941 9.788 -28.234 1.00 94.75 92 PHE A O 1
ATOM 723 N N . SER A 1 93 ? 17.351 7.645 -28.607 1.00 94.19 93 SER A N 1
ATOM 724 C CA . SER A 1 93 ? 15.912 7.831 -28.469 1.00 94.19 93 SER A CA 1
ATOM 725 C C . SER A 1 93 ? 15.482 7.479 -27.048 1.00 94.19 93 SER A C 1
ATOM 727 O O . SER A 1 93 ? 16.052 6.581 -26.423 1.00 94.19 93 SER A O 1
ATOM 729 N N . ILE A 1 94 ? 14.479 8.190 -26.539 1.00 95.06 94 ILE A N 1
ATOM 730 C CA . ILE A 1 94 ? 13.934 8.005 -25.194 1.00 95.06 94 ILE A CA 1
ATOM 731 C C . ILE A 1 94 ? 12.446 7.674 -25.271 1.00 95.06 94 ILE A C 1
ATOM 733 O O . ILE A 1 94 ? 11.705 8.303 -26.025 1.00 95.06 94 ILE A O 1
ATOM 737 N N . ASP A 1 95 ? 12.020 6.716 -24.458 1.00 94.69 95 ASP A N 1
ATOM 738 C CA . ASP A 1 95 ? 10.614 6.427 -24.199 1.00 94.69 95 ASP A CA 1
ATOM 739 C C . ASP A 1 95 ? 10.370 6.359 -22.689 1.00 94.69 95 ASP A C 1
ATOM 741 O O . ASP A 1 95 ? 11.268 6.003 -21.919 1.00 94.69 95 ASP A O 1
ATOM 745 N N . ALA A 1 96 ? 9.167 6.729 -22.257 1.00 94.69 96 ALA A N 1
ATOM 746 C CA . ALA A 1 96 ? 8.793 6.724 -20.853 1.00 94.69 96 ALA A CA 1
ATOM 747 C C . ALA A 1 96 ? 7.407 6.114 -20.654 1.00 94.69 96 ALA A C 1
ATOM 749 O O . ALA A 1 96 ? 6.404 6.610 -21.167 1.00 94.69 96 ALA A O 1
ATOM 750 N N . ASN A 1 97 ? 7.339 5.072 -19.832 1.00 93.50 97 ASN A N 1
ATOM 751 C CA . ASN A 1 97 ? 6.106 4.358 -19.541 1.00 93.50 97 ASN A CA 1
ATOM 752 C C . ASN A 1 97 ? 5.842 4.299 -18.037 1.00 93.50 97 ASN A C 1
ATOM 754 O O . ASN A 1 97 ? 6.739 4.116 -17.216 1.00 93.50 97 ASN A O 1
ATOM 758 N N . ARG A 1 98 ? 4.568 4.438 -17.676 1.00 94.94 98 ARG A N 1
ATOM 759 C CA . ARG A 1 98 ? 4.105 4.455 -16.290 1.00 94.94 98 ARG A CA 1
ATOM 760 C C . ARG A 1 98 ? 3.190 3.265 -16.039 1.00 94.94 98 ARG A C 1
ATOM 762 O O . ARG A 1 98 ? 2.275 3.022 -16.823 1.00 94.94 98 ARG A O 1
ATOM 769 N N . MET A 1 99 ? 3.418 2.536 -14.952 1.00 92.44 99 MET A N 1
ATOM 770 C CA . MET A 1 99 ? 2.596 1.388 -14.568 1.00 92.44 99 MET A CA 1
ATOM 771 C C . MET A 1 99 ? 2.462 1.253 -13.052 1.00 92.44 99 MET A C 1
ATOM 773 O O . MET A 1 99 ? 3.349 1.649 -12.297 1.00 92.44 99 MET A O 1
ATOM 777 N N . LEU A 1 100 ? 1.349 0.669 -12.610 1.00 93.06 100 LEU A N 1
ATOM 778 C CA . LEU A 1 100 ? 1.181 0.283 -11.213 1.00 93.06 100 LEU A CA 1
ATOM 779 C C . LEU A 1 100 ? 2.099 -0.896 -10.890 1.00 93.06 100 LEU A C 1
ATOM 781 O O . LEU A 1 100 ? 2.181 -1.863 -11.645 1.00 93.06 100 LEU A O 1
ATOM 785 N N . TYR A 1 101 ? 2.764 -0.807 -9.747 1.00 92.44 101 TYR A N 1
ATOM 786 C CA . TYR A 1 101 ? 3.621 -1.839 -9.195 1.00 92.44 101 TYR A CA 1
ATOM 787 C C . TYR A 1 101 ? 3.118 -2.224 -7.809 1.00 92.44 101 TYR A C 1
ATOM 789 O O . TYR A 1 101 ? 2.943 -1.379 -6.929 1.00 92.44 101 TYR A O 1
ATOM 797 N N . SER A 1 102 ? 2.911 -3.521 -7.613 1.00 93.19 102 SER A N 1
ATOM 798 C CA . SER A 1 102 ? 2.466 -4.069 -6.341 1.00 93.19 102 SER A CA 1
ATOM 799 C C . SER A 1 102 ? 3.643 -4.688 -5.588 1.00 93.19 102 SER A C 1
ATOM 801 O O . SER A 1 102 ? 4.109 -5.756 -5.991 1.00 93.19 102 SER A O 1
ATOM 803 N N . PRO A 1 103 ? 4.134 -4.071 -4.497 1.00 91.06 103 PRO A N 1
ATOM 804 C CA . PRO A 1 103 ? 5.161 -4.685 -3.654 1.00 91.06 103 PRO A CA 1
ATOM 805 C C . PRO A 1 103 ? 4.625 -5.865 -2.829 1.00 91.06 103 PRO A C 1
ATOM 807 O O . PRO A 1 103 ? 5.402 -6.707 -2.382 1.00 91.06 103 PRO A O 1
ATOM 810 N N . TYR A 1 104 ? 3.303 -5.951 -2.645 1.00 91.44 104 TYR A N 1
ATOM 811 C CA . TYR A 1 104 ? 2.642 -6.999 -1.871 1.00 91.44 104 TYR A CA 1
ATOM 812 C C . TYR A 1 104 ? 1.787 -7.891 -2.771 1.00 91.44 104 TYR A C 1
ATOM 814 O O . TYR A 1 104 ? 1.268 -7.459 -3.797 1.00 91.44 104 TYR A O 1
ATOM 822 N N . LYS A 1 105 ? 1.626 -9.163 -2.396 1.00 92.06 105 LYS A N 1
ATOM 823 C CA . LYS A 1 105 ? 0.706 -10.077 -3.101 1.00 92.06 105 LYS A CA 1
ATOM 824 C C . LYS A 1 105 ? -0.745 -9.883 -2.666 1.00 92.06 105 LYS A C 1
ATOM 826 O O . LYS A 1 105 ? -1.657 -10.185 -3.432 1.00 92.06 105 LYS A O 1
ATOM 831 N N . ARG A 1 106 ? -0.935 -9.414 -1.436 1.00 94.81 106 ARG A N 1
ATOM 832 C CA . ARG A 1 106 ? -2.218 -9.266 -0.762 1.00 94.81 106 ARG A CA 1
ATOM 833 C C . ARG A 1 106 ? -2.179 -8.013 0.101 1.00 94.81 106 ARG A C 1
ATOM 835 O O . ARG A 1 106 ? -1.119 -7.628 0.588 1.00 94.81 106 ARG A O 1
ATOM 842 N N . TYR A 1 107 ? -3.332 -7.382 0.241 1.00 96.62 107 TYR A N 1
ATOM 843 C CA . TYR A 1 107 ? -3.519 -6.132 0.951 1.00 96.62 107 TYR A CA 1
ATOM 844 C C . TYR A 1 107 ? -4.627 -6.298 1.981 1.00 96.62 107 TYR A C 1
ATOM 846 O O . TYR A 1 107 ? -5.719 -6.772 1.658 1.00 96.62 107 TYR A O 1
ATOM 854 N N . ALA A 1 108 ? -4.342 -5.869 3.207 1.00 97.88 108 ALA A N 1
ATOM 855 C CA . ALA A 1 108 ? -5.321 -5.756 4.272 1.00 97.88 108 ALA A CA 1
ATOM 856 C C . ALA A 1 108 ? -5.862 -4.323 4.299 1.00 97.88 108 ALA A C 1
ATOM 858 O O . ALA A 1 108 ? -5.092 -3.368 4.353 1.00 97.88 108 ALA A O 1
ATOM 859 N N . GLY A 1 109 ? -7.180 -4.176 4.226 1.00 97.75 109 GLY A N 1
ATOM 860 C CA . GLY A 1 109 ? -7.852 -2.883 4.231 1.00 97.75 109 GLY A CA 1
ATOM 861 C C . GLY A 1 109 ? -8.760 -2.713 5.437 1.00 97.75 109 GLY A C 1
ATOM 862 O O . GLY A 1 109 ? -9.260 -3.692 5.994 1.00 97.75 109 GLY A O 1
ATOM 863 N N . ILE A 1 110 ? -9.029 -1.464 5.805 1.00 97.94 110 ILE A N 1
ATOM 864 C CA . ILE A 1 110 ? -9.997 -1.101 6.842 1.00 97.94 110 ILE A CA 1
ATOM 865 C C . ILE A 1 110 ? -10.981 -0.058 6.325 1.00 97.94 110 ILE A C 1
ATOM 867 O O . ILE A 1 110 ? -10.613 0.876 5.613 1.00 97.94 110 ILE A O 1
ATOM 871 N N . LYS A 1 111 ? -12.242 -0.197 6.720 1.00 97.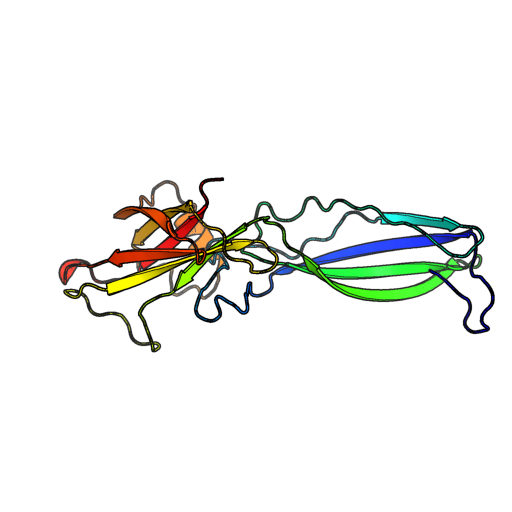31 111 LYS A N 1
ATOM 872 C CA . LYS A 1 111 ? -13.284 0.802 6.521 1.00 97.31 111 LYS A CA 1
ATOM 873 C C . LYS A 1 111 ? -13.828 1.240 7.874 1.00 97.31 111 LYS A C 1
ATOM 875 O O . LYS A 1 111 ? -14.329 0.434 8.661 1.00 97.31 111 LYS A O 1
ATOM 880 N N . SER A 1 112 ? -13.719 2.542 8.120 1.00 94.69 112 SER A N 1
ATOM 881 C CA . SER A 1 112 ? -14.277 3.190 9.302 1.00 94.69 112 SER A CA 1
ATOM 882 C C . SER A 1 112 ? -15.796 3.361 9.154 1.00 94.69 112 SER A C 1
ATOM 884 O O . SER A 1 112 ? -16.266 3.678 8.060 1.00 94.69 112 SER A O 1
ATOM 886 N N . PRO A 1 113 ? -16.582 3.213 10.236 1.00 94.25 113 PRO A N 1
ATOM 887 C CA . PRO A 1 113 ? -18.000 3.571 10.239 1.00 94.25 113 PRO A CA 1
ATOM 888 C C . PRO A 1 113 ? -18.227 5.088 10.188 1.00 94.25 113 PRO A C 1
ATOM 890 O O . PRO A 1 113 ? -19.358 5.530 9.985 1.00 94.25 113 PRO A O 1
ATOM 893 N N . GLN A 1 114 ? -17.172 5.884 10.372 1.00 90.31 114 GLN A N 1
ATOM 894 C CA . GLN A 1 114 ? -17.203 7.336 10.270 1.00 90.31 114 GLN A CA 1
ATOM 895 C C . GLN A 1 114 ? -17.592 7.775 8.847 1.00 90.31 114 GLN A C 1
ATOM 897 O O . GLN A 1 114 ? -16.892 7.478 7.884 1.00 90.31 114 GLN A O 1
ATOM 902 N N . GLN A 1 115 ? -18.719 8.483 8.722 1.00 82.50 115 GLN A N 1
ATOM 903 C CA . GLN A 1 115 ? -19.276 8.916 7.428 1.00 82.50 115 GLN A CA 1
ATOM 904 C C . GLN A 1 115 ? -18.873 10.347 7.038 1.00 82.50 115 GLN A C 1
ATOM 906 O O . GLN A 1 115 ? -18.965 10.732 5.874 1.00 82.50 115 GLN A O 1
ATOM 911 N N . THR A 1 116 ? -18.462 11.160 8.011 1.00 85.44 116 THR A N 1
ATOM 912 C CA . THR A 1 116 ? -18.105 12.575 7.836 1.00 85.44 116 THR A CA 1
ATOM 913 C C . THR A 1 116 ? -16.712 12.833 8.414 1.00 85.44 116 THR A C 1
ATOM 915 O O . THR A 1 116 ? -16.041 11.919 8.879 1.00 85.44 116 THR A O 1
ATOM 918 N N . ARG A 1 117 ? -16.244 14.086 8.410 1.00 81.19 117 ARG A N 1
ATOM 919 C CA . ARG A 1 117 ? -15.005 14.455 9.121 1.00 81.19 117 ARG A CA 1
ATOM 920 C C . ARG A 1 117 ? -15.190 14.590 10.637 1.00 81.19 117 ARG A C 1
ATOM 922 O O . ARG A 1 117 ? -14.230 14.908 11.330 1.00 81.19 117 ARG A O 1
ATOM 929 N N . GLU A 1 118 ? -16.399 14.374 11.146 1.00 87.50 118 GLU A N 1
ATOM 930 C CA . GLU A 1 118 ? -16.703 14.478 12.572 1.00 87.50 118 GLU A CA 1
ATOM 931 C C . GLU A 1 118 ? -16.239 13.230 13.316 1.00 87.50 118 GLU A C 1
ATOM 933 O O . GLU A 1 118 ? -16.351 12.113 12.808 1.00 87.50 118 GLU A O 1
ATOM 938 N N . GLN A 1 119 ? -15.719 13.417 14.524 1.00 89.06 119 GLN A N 1
ATOM 939 C CA . GLN A 1 119 ? -15.285 12.327 15.386 1.00 89.06 119 GLN A CA 1
ATOM 940 C C . GLN A 1 119 ? -16.430 11.373 15.754 1.00 89.06 119 GLN A C 1
ATOM 942 O O . GLN A 1 119 ? -17.582 11.772 15.916 1.00 89.06 119 GLN A O 1
ATOM 947 N N . LEU A 1 120 ? -16.084 10.103 15.961 1.00 93.75 120 LEU A N 1
ATOM 948 C CA . LEU A 1 120 ? -16.987 9.129 16.565 1.00 93.75 120 LEU A CA 1
ATOM 949 C C . LEU A 1 120 ? -17.125 9.409 18.072 1.00 93.75 120 LEU A C 1
ATOM 951 O O . LEU A 1 120 ? -16.130 9.621 18.764 1.00 93.75 120 LEU A O 1
ATOM 955 N N . ASN A 1 121 ? -18.354 9.385 18.591 1.00 94.81 121 ASN A N 1
ATOM 956 C CA . ASN A 1 121 ? -18.635 9.620 20.011 1.00 94.81 121 ASN A CA 1
ATOM 957 C C . ASN A 1 121 ? -18.204 8.439 20.886 1.00 94.81 121 ASN A C 1
ATOM 959 O O . ASN A 1 121 ? -18.545 7.295 20.585 1.00 94.81 121 ASN A O 1
ATOM 963 N N . THR A 1 122 ? -17.551 8.712 22.013 1.00 94.94 122 THR A N 1
ATOM 964 C CA . THR A 1 122 ? -17.355 7.731 23.090 1.00 94.94 122 THR A CA 1
ATOM 965 C C . THR A 1 122 ? -18.696 7.285 23.693 1.00 94.94 122 THR A C 1
ATOM 967 O O . THR A 1 122 ? -19.756 7.845 23.407 1.00 94.94 122 THR A O 1
ATOM 970 N N . GLY A 1 123 ? -18.687 6.186 24.451 1.00 95.19 123 GLY A N 1
ATOM 971 C CA . GLY A 1 123 ? -19.898 5.573 25.010 1.00 95.19 123 GLY A CA 1
ATOM 972 C C . GLY A 1 123 ? -20.775 4.842 23.984 1.00 95.19 123 GLY A C 1
ATOM 973 O O . GLY A 1 123 ? -21.790 4.259 24.355 1.00 95.19 123 GLY A O 1
ATOM 974 N N . SER A 1 124 ? -20.380 4.836 22.707 1.00 95.50 124 SER A N 1
ATOM 975 C CA . SER A 1 124 ? -21.052 4.118 21.620 1.00 95.50 124 SER A CA 1
ATOM 976 C C . SER A 1 124 ? -20.226 2.920 21.151 1.00 95.50 124 SER A C 1
ATOM 978 O O . SER A 1 124 ? -19.001 2.894 21.284 1.00 95.50 124 SER A O 1
ATOM 980 N N . ASN A 1 125 ? -20.906 1.917 20.593 1.00 96.69 125 ASN A N 1
ATOM 981 C CA . ASN A 1 125 ? -20.270 0.767 19.960 1.00 96.69 125 ASN A CA 1
ATOM 982 C C . ASN A 1 125 ? -20.337 0.918 18.439 1.00 96.69 125 ASN A C 1
ATOM 984 O O . ASN A 1 125 ? -21.427 1.068 17.888 1.00 96.69 125 ASN A O 1
ATOM 988 N N . TYR A 1 126 ? -19.189 0.852 17.771 1.00 97.38 126 TYR A N 1
ATOM 989 C CA . TYR A 1 126 ? -19.081 1.019 16.325 1.00 97.38 126 TYR A CA 1
ATOM 990 C C . TYR A 1 126 ? -18.532 -0.234 15.661 1.00 97.38 126 TYR A C 1
ATOM 992 O O . TYR A 1 126 ? -17.561 -0.820 16.138 1.00 97.38 126 TYR A O 1
ATOM 1000 N N . THR A 1 127 ? -19.117 -0.604 14.526 1.00 98.06 127 THR A N 1
ATOM 1001 C CA . THR A 1 127 ? -18.649 -1.721 13.703 1.00 98.06 127 THR A CA 1
ATOM 1002 C C . THR A 1 127 ? -17.743 -1.212 12.592 1.00 98.06 127 THR A C 1
ATOM 1004 O O . THR A 1 127 ? -18.142 -0.371 11.792 1.00 98.06 127 THR A O 1
ATOM 1007 N N . TYR A 1 128 ? -16.532 -1.749 12.542 1.00 98.12 128 TYR A N 1
ATOM 1008 C CA . TYR A 1 128 ? -15.559 -1.539 11.480 1.00 98.12 128 TYR A CA 1
ATOM 1009 C C . TYR A 1 128 ? -15.589 -2.738 10.538 1.00 98.12 128 TYR A C 1
ATOM 1011 O O . TYR A 1 128 ? -15.788 -3.876 10.977 1.00 98.12 128 TYR A O 1
ATOM 1019 N N . GLU A 1 129 ? -15.353 -2.491 9.254 1.00 98.44 129 GLU A N 1
ATOM 1020 C CA . GLU A 1 129 ? -15.141 -3.559 8.279 1.00 98.44 129 GLU A CA 1
ATOM 1021 C C . GLU A 1 129 ? -13.642 -3.677 7.977 1.00 98.44 129 GLU A C 1
ATOM 1023 O O . GLU A 1 129 ? -12.930 -2.676 7.883 1.00 98.44 129 GLU A O 1
ATOM 1028 N N . VAL A 1 130 ? -13.166 -4.903 7.791 1.00 98.56 130 VAL A N 1
ATOM 1029 C CA . VAL A 1 130 ? -11.835 -5.203 7.250 1.00 98.56 130 VAL A CA 1
ATOM 1030 C C . VAL A 1 130 ? -11.974 -5.934 5.928 1.00 98.56 130 VAL A C 1
ATOM 1032 O O . VAL A 1 130 ? -12.966 -6.630 5.701 1.00 98.56 130 VAL A O 1
ATOM 1035 N N . ALA A 1 131 ? -10.984 -5.782 5.061 1.00 98.44 131 ALA A N 1
ATOM 1036 C CA . ALA A 1 131 ? -10.923 -6.445 3.771 1.00 98.44 131 ALA A CA 1
ATOM 1037 C C . ALA A 1 131 ? -9.573 -7.129 3.575 1.00 98.44 131 ALA A C 1
ATOM 1039 O O . ALA A 1 131 ? -8.552 -6.636 4.044 1.00 98.44 131 ALA A O 1
ATOM 1040 N N . SER A 1 132 ? -9.573 -8.231 2.836 1.00 98.31 132 SER A N 1
ATOM 1041 C CA . SER A 1 132 ? -8.382 -8.821 2.244 1.00 98.31 132 SER A CA 1
ATOM 1042 C C . SER A 1 132 ? -8.598 -8.970 0.743 1.00 98.31 132 SER A C 1
ATOM 1044 O O . SER A 1 132 ? -9.614 -9.523 0.306 1.00 98.31 132 SER A O 1
ATOM 1046 N N . ALA A 1 133 ? -7.667 -8.440 -0.045 1.00 98.00 133 ALA A N 1
ATOM 1047 C CA . ALA A 1 133 ? -7.702 -8.473 -1.502 1.00 98.00 133 ALA A CA 1
ATOM 1048 C C . ALA A 1 133 ? -6.307 -8.755 -2.067 1.00 98.00 133 ALA A C 1
ATOM 1050 O O . ALA A 1 133 ? -5.310 -8.317 -1.495 1.00 98.00 133 ALA A O 1
ATOM 1051 N N . ASP A 1 134 ? -6.216 -9.480 -3.181 1.00 96.69 134 ASP A N 1
ATOM 1052 C CA . ASP A 1 134 ? -4.949 -9.605 -3.904 1.00 96.69 134 ASP A CA 1
ATOM 1053 C C . ASP A 1 134 ? -4.575 -8.285 -4.604 1.00 96.69 134 ASP A C 1
ATOM 1055 O O . ASP A 1 134 ? -5.345 -7.323 -4.633 1.00 96.69 134 ASP A O 1
ATOM 1059 N N . TYR A 1 135 ? -3.383 -8.232 -5.195 1.00 94.56 135 TYR A N 1
ATOM 1060 C CA . TYR A 1 135 ? -2.904 -7.056 -5.929 1.00 94.56 135 TYR A CA 1
ATOM 1061 C C . TYR A 1 135 ? -3.729 -6.688 -7.177 1.00 94.56 135 TYR A C 1
ATOM 1063 O O . TYR A 1 135 ? -3.539 -5.607 -7.733 1.00 94.56 135 TYR A O 1
ATOM 1071 N N . LEU A 1 136 ? -4.635 -7.562 -7.625 1.00 95.81 136 LEU A N 1
ATOM 1072 C CA . LEU A 1 136 ? -5.585 -7.301 -8.709 1.00 95.81 136 LEU A CA 1
ATOM 1073 C C . LEU A 1 136 ? -6.941 -6.806 -8.175 1.00 95.81 136 LEU A C 1
ATOM 1075 O O . LEU A 1 136 ? -7.806 -6.412 -8.958 1.00 95.81 136 LEU A O 1
ATOM 1079 N N . GLY A 1 137 ? -7.132 -6.799 -6.854 1.00 96.69 137 GLY A N 1
ATOM 1080 C CA . GLY A 1 137 ? -8.370 -6.418 -6.187 1.00 96.69 137 GLY A CA 1
ATOM 1081 C C . GLY A 1 137 ? -9.381 -7.549 -6.037 1.00 96.69 137 GLY A C 1
ATOM 1082 O O . GLY A 1 137 ? -10.536 -7.274 -5.701 1.00 96.69 137 GLY A O 1
ATOM 1083 N N . ASN A 1 138 ? -8.986 -8.805 -6.264 1.00 97.81 138 ASN A N 1
ATOM 1084 C CA . ASN A 1 138 ? -9.863 -9.949 -6.042 1.00 97.81 138 ASN A CA 1
ATOM 1085 C C . ASN A 1 138 ? -9.949 -10.266 -4.542 1.00 97.81 138 ASN A C 1
ATOM 1087 O O . ASN A 1 138 ? -8.909 -10.347 -3.878 1.00 97.81 138 ASN A O 1
ATOM 1091 N N . PRO A 1 139 ? -11.157 -10.501 -4.002 1.00 98.06 139 PRO A N 1
ATOM 1092 C CA . PRO A 1 139 ? -11.347 -10.811 -2.589 1.00 98.06 139 PRO A CA 1
ATOM 1093 C C . PRO A 1 139 ? -10.592 -12.079 -2.177 1.00 98.06 139 PRO A C 1
ATOM 1095 O O . PRO A 1 139 ? -10.615 -13.080 -2.889 1.00 98.06 139 PRO A O 1
ATOM 1098 N N . GLN A 1 140 ? -9.960 -12.043 -1.004 1.00 97.88 140 GLN A N 1
ATOM 1099 C CA . GLN A 1 140 ? -9.243 -13.177 -0.421 1.00 97.88 140 GLN A CA 1
ATOM 1100 C C . GLN A 1 140 ? -9.984 -13.671 0.824 1.00 97.88 140 GLN A C 1
ATOM 1102 O O . GLN A 1 140 ? -10.042 -13.001 1.861 1.00 97.88 140 GLN A O 1
ATOM 1107 N N . ALA A 1 141 ? -10.594 -14.847 0.700 1.00 97.44 141 ALA A N 1
ATOM 1108 C CA . ALA A 1 141 ? -11.354 -15.485 1.767 1.00 97.44 141 ALA A CA 1
ATOM 1109 C C . ALA A 1 141 ? -10.445 -16.146 2.810 1.00 97.44 141 ALA A C 1
ATOM 1111 O O . ALA A 1 141 ? -9.271 -16.414 2.550 1.00 97.44 141 ALA A O 1
ATOM 1112 N N . ASN A 1 142 ? -11.006 -16.437 3.987 1.00 96.50 142 ASN A N 1
ATOM 1113 C CA . ASN A 1 142 ? -10.361 -17.185 5.070 1.00 96.50 142 ASN A CA 1
ATOM 1114 C C . ASN A 1 142 ? -8.995 -16.626 5.508 1.00 96.50 142 ASN A C 1
ATOM 1116 O O . ASN A 1 142 ? -8.192 -17.342 6.101 1.00 96.50 142 ASN A O 1
ATOM 1120 N N . THR A 1 143 ? -8.740 -15.342 5.251 1.00 97.00 143 THR A N 1
ATOM 1121 C CA . THR A 1 143 ? -7.501 -14.666 5.637 1.00 97.00 143 THR A CA 1
ATOM 1122 C C . THR A 1 143 ? -7.622 -14.197 7.082 1.00 97.00 143 THR A C 1
ATOM 1124 O O . THR A 1 143 ? -8.632 -13.593 7.453 1.00 97.00 143 THR A O 1
ATOM 1127 N N . GLU A 1 144 ? -6.614 -14.478 7.908 1.00 97.69 144 GLU A N 1
ATOM 1128 C CA . GLU A 1 144 ? -6.535 -13.947 9.269 1.00 97.69 144 GLU A CA 1
ATOM 1129 C C . GLU A 1 144 ? -5.877 -12.572 9.277 1.00 97.69 144 GLU A C 1
ATOM 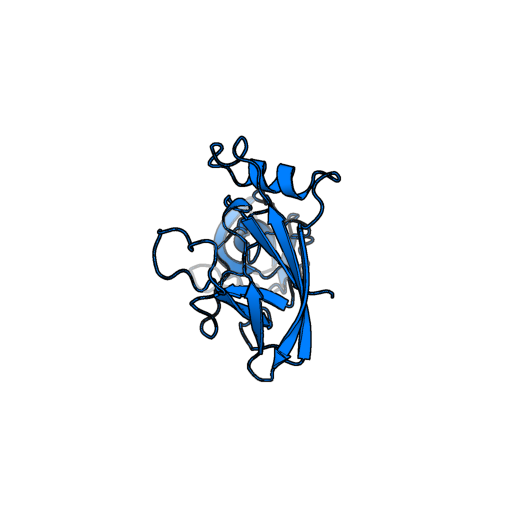1131 O O . GLU A 1 144 ? -4.689 -12.435 9.000 1.00 97.69 144 GLU A O 1
ATOM 1136 N N . LEU A 1 145 ? -6.649 -11.563 9.663 1.00 98.06 145 LEU A N 1
ATOM 1137 C CA . LEU A 1 145 ? -6.182 -10.197 9.820 1.00 98.06 145 LEU A CA 1
ATOM 1138 C C . LEU A 1 145 ? -6.001 -9.887 11.305 1.00 98.06 145 LEU A C 1
ATOM 1140 O O . LEU A 1 145 ? -6.936 -10.032 12.098 1.00 98.06 145 LEU A O 1
ATOM 1144 N N . GLU A 1 146 ? -4.802 -9.463 11.691 1.00 97.75 146 GLU A N 1
ATOM 1145 C CA . GLU A 1 146 ? -4.529 -8.908 13.011 1.00 97.75 146 GLU A CA 1
ATOM 1146 C C . GLU A 1 146 ? -4.933 -7.432 13.039 1.00 97.75 146 GLU A C 1
ATOM 1148 O O . GLU A 1 146 ? -4.479 -6.627 12.226 1.00 97.75 146 GLU A O 1
ATOM 1153 N N . VAL A 1 147 ? -5.788 -7.076 13.994 1.00 97.69 147 VAL A N 1
ATOM 1154 C CA . VAL A 1 147 ? -6.231 -5.707 14.237 1.00 97.69 147 VAL A CA 1
ATOM 1155 C C . VAL A 1 147 ? -5.632 -5.232 15.553 1.00 97.69 147 VAL A C 1
ATOM 1157 O O . VAL A 1 147 ? -5.985 -5.726 16.627 1.00 97.69 147 VAL A O 1
ATOM 1160 N N . GLN A 1 148 ? -4.762 -4.232 15.470 1.00 95.56 148 GLN A N 1
ATOM 1161 C CA . GLN A 1 148 ? -4.105 -3.610 16.615 1.00 95.56 148 GLN A CA 1
ATOM 1162 C C . GLN A 1 148 ? -4.529 -2.147 16.720 1.00 95.56 148 GLN A C 1
ATOM 1164 O O . GLN A 1 148 ? -4.445 -1.388 15.755 1.00 95.56 148 GLN A O 1
ATOM 1169 N N . VAL A 1 149 ? -4.993 -1.744 17.901 1.00 95.12 149 VAL A N 1
ATOM 1170 C CA . VAL A 1 149 ? -5.477 -0.384 18.164 1.00 95.12 149 VAL A CA 1
ATOM 1171 C C . VAL A 1 149 ? -4.528 0.316 19.125 1.00 95.12 149 VAL A C 1
ATOM 1173 O O . VAL A 1 149 ? -4.271 -0.193 20.213 1.00 95.12 149 VAL A O 1
ATOM 1176 N N . TYR A 1 150 ? -4.057 1.502 18.757 1.00 91.94 150 TYR A N 1
ATOM 1177 C CA . TYR A 1 150 ? -3.099 2.311 19.509 1.00 91.94 150 TYR A CA 1
ATOM 1178 C C . TYR A 1 150 ? -3.725 3.652 19.883 1.00 91.94 150 TYR A C 1
ATOM 1180 O O . TYR A 1 150 ? -4.381 4.275 19.049 1.00 91.94 150 TYR A O 1
ATOM 1188 N N . LYS A 1 151 ? -3.518 4.120 21.119 1.00 89.44 151 LYS A N 1
ATOM 1189 C CA . LYS A 1 151 ? -3.973 5.448 21.556 1.00 89.44 151 LYS A CA 1
ATOM 1190 C C . LYS A 1 151 ? -2.881 6.482 21.306 1.00 89.44 151 LYS A C 1
ATOM 1192 O O . LYS A 1 151 ? -1.896 6.501 22.030 1.00 89.44 151 LYS A O 1
ATOM 1197 N N . VAL A 1 152 ? -3.077 7.360 20.327 1.00 84.56 152 VAL A N 1
ATOM 1198 C CA . VAL A 1 152 ? -2.093 8.376 19.931 1.00 84.56 152 VAL A CA 1
ATOM 1199 C C . VAL A 1 152 ? -2.190 9.586 20.864 1.00 84.56 152 VAL A C 1
ATOM 1201 O O . VAL A 1 152 ? -3.251 10.197 21.000 1.00 84.56 152 VAL A O 1
ATOM 1204 N N . TYR A 1 153 ? -1.080 9.957 21.508 1.00 73.88 153 TYR A N 1
ATOM 1205 C CA . TYR A 1 153 ? -1.039 11.100 22.426 1.00 73.88 153 TYR A CA 1
ATOM 1206 C C . TYR A 1 153 ? -0.808 12.435 21.688 1.00 73.88 153 TYR A C 1
ATOM 1208 O O . TYR A 1 153 ? 0.027 12.549 20.792 1.00 73.88 153 TYR A O 1
ATOM 1216 N N . TRP A 1 154 ? -1.556 13.459 22.112 1.00 57.16 154 TRP A N 1
ATOM 1217 C CA . TRP A 1 154 ? -1.849 14.743 21.444 1.00 57.16 154 TRP A CA 1
ATOM 1218 C C . TRP A 1 154 ? -0.662 15.656 21.051 1.00 57.16 154 TRP A C 1
ATOM 1220 O O . TRP A 1 154 ? -0.862 16.630 20.332 1.00 57.16 154 TRP A O 1
ATOM 1230 N N . TYR A 1 155 ? 0.583 15.349 21.412 1.00 51.09 155 TYR A N 1
ATOM 1231 C CA . TYR A 1 155 ? 1.735 16.143 20.948 1.00 51.09 155 TYR A CA 1
ATOM 1232 C C . TYR A 1 155 ? 2.178 15.813 19.512 1.00 51.09 155 TYR A C 1
ATOM 1234 O O . TYR A 1 155 ? 2.882 16.609 18.897 1.00 51.09 155 TYR A O 1
ATOM 1242 N N . TRP A 1 156 ? 1.739 14.676 18.959 1.00 49.03 156 TRP A N 1
ATOM 1243 C CA . TRP A 1 156 ? 2.239 14.149 17.684 1.00 49.03 156 TRP A CA 1
ATOM 1244 C C . TRP A 1 156 ? 1.404 14.532 16.451 1.00 49.03 156 TRP A C 1
ATOM 1246 O O . TRP A 1 156 ? 1.961 14.676 15.371 1.00 49.03 156 TRP A O 1
ATOM 1256 N N . TRP A 1 157 ? 0.094 14.769 16.591 1.00 44.88 157 TRP A N 1
ATOM 1257 C CA . TRP A 1 157 ? -0.800 15.023 15.442 1.00 44.88 157 TRP A CA 1
ATOM 1258 C C . TRP A 1 157 ? -0.663 16.426 14.812 1.00 44.88 157 TRP A C 1
ATOM 1260 O O . TRP A 1 157 ? -1.113 16.647 13.693 1.00 44.88 157 TRP A O 1
ATOM 1270 N N . TRP A 1 158 ? -0.011 17.376 15.493 1.00 41.19 158 TRP A N 1
ATOM 1271 C CA . TRP A 1 158 ? 0.254 18.713 14.934 1.00 41.19 158 TRP A CA 1
ATOM 1272 C C . TRP A 1 158 ? 1.359 18.722 13.870 1.00 41.19 158 TRP A C 1
ATOM 1274 O O . TRP A 1 158 ? 1.497 19.700 13.138 1.00 41.19 158 TRP A O 1
ATOM 1284 N N . SER A 1 159 ? 2.131 17.640 13.759 1.00 44.00 159 SER A N 1
ATOM 1285 C CA . SER A 1 159 ? 2.985 17.401 12.603 1.00 44.00 159 SER A CA 1
ATOM 1286 C C . SER A 1 159 ? 2.118 16.764 11.521 1.00 44.00 159 SER A C 1
ATOM 1288 O O . SER A 1 159 ? 1.727 15.607 11.623 1.00 44.00 159 SER A O 1
ATOM 1290 N N . SER A 1 160 ? 1.807 17.519 10.471 1.00 43.34 160 SER A N 1
ATOM 1291 C CA . SER A 1 160 ? 1.085 17.055 9.278 1.00 43.34 160 SER A CA 1
ATOM 1292 C C . SER A 1 160 ? 1.816 15.966 8.477 1.00 43.34 160 SER A C 1
ATOM 1294 O O . SER A 1 160 ? 1.369 15.609 7.388 1.00 43.34 160 SER A O 1
ATOM 1296 N N . ASP A 1 161 ? 2.943 15.461 8.979 1.00 57.59 161 ASP A N 1
ATOM 1297 C CA . ASP A 1 161 ? 3.847 14.597 8.240 1.00 57.59 161 ASP A CA 1
ATOM 1298 C C . ASP A 1 161 ? 3.684 13.148 8.705 1.00 57.59 161 ASP A C 1
ATOM 1300 O O . ASP A 1 161 ? 3.818 12.842 9.893 1.00 57.59 161 ASP A O 1
ATOM 1304 N N . ASN A 1 162 ? 3.478 12.232 7.752 1.00 62.44 162 ASN A N 1
ATOM 1305 C CA . ASN A 1 162 ? 3.415 10.779 7.986 1.00 62.44 162 ASN A CA 1
ATOM 1306 C C . ASN A 1 162 ? 4.641 10.233 8.753 1.00 62.44 162 ASN A C 1
ATOM 1308 O O . ASN A 1 162 ? 4.564 9.188 9.396 1.00 62.44 162 ASN A O 1
ATOM 1312 N N . SER A 1 163 ? 5.768 10.953 8.732 1.00 60.94 163 SER A N 1
ATOM 1313 C CA . SER A 1 163 ? 6.977 10.633 9.497 1.00 60.94 163 SER A CA 1
ATOM 1314 C C . SER A 1 163 ? 6.759 10.639 11.014 1.00 60.94 163 SER A C 1
ATOM 1316 O O . SER A 1 163 ? 7.342 9.816 11.718 1.00 60.94 163 SER A O 1
ATOM 1318 N N . SER A 1 164 ? 5.897 11.514 11.535 1.00 63.47 164 SER A N 1
ATOM 1319 C CA . SER A 1 164 ? 5.591 11.593 12.968 1.00 63.47 164 SER A CA 1
ATOM 1320 C C . SER A 1 164 ? 4.815 10.368 13.462 1.00 63.47 164 SER A C 1
ATOM 1322 O O . SER A 1 164 ? 5.162 9.789 14.493 1.00 63.47 164 SER A O 1
ATOM 1324 N N . LEU A 1 165 ? 3.818 9.922 12.690 1.00 72.19 165 LEU A N 1
ATOM 1325 C CA . LEU A 1 165 ? 3.037 8.722 12.984 1.00 72.19 165 LEU A CA 1
ATOM 1326 C C . LEU A 1 165 ? 3.894 7.458 12.867 1.00 72.19 165 LEU A C 1
ATOM 1328 O O . LEU A 1 165 ? 3.795 6.581 13.722 1.00 72.19 165 LEU A O 1
ATOM 1332 N N . ALA A 1 166 ? 4.765 7.386 11.857 1.00 66.88 166 ALA A N 1
ATOM 1333 C CA . ALA A 1 166 ? 5.718 6.291 11.700 1.00 66.88 166 ALA A CA 1
ATOM 1334 C C . ALA A 1 166 ? 6.622 6.140 12.931 1.00 66.88 166 ALA A C 1
ATOM 1336 O O . ALA A 1 166 ? 6.721 5.053 13.499 1.00 66.88 166 ALA A O 1
ATOM 1337 N N . ASN A 1 167 ? 7.206 7.249 13.398 1.00 66.50 167 ASN A N 1
ATOM 1338 C CA . ASN A 1 167 ? 8.033 7.262 14.604 1.00 66.50 167 ASN A CA 1
ATOM 1339 C C . ASN A 1 167 ? 7.238 6.805 15.832 1.00 66.50 167 ASN A C 1
ATOM 1341 O O . ASN A 1 167 ? 7.708 5.944 16.573 1.00 66.50 167 ASN A O 1
ATOM 1345 N N . TYR A 1 168 ? 6.014 7.315 16.005 1.00 71.69 168 TYR A N 1
ATOM 1346 C CA .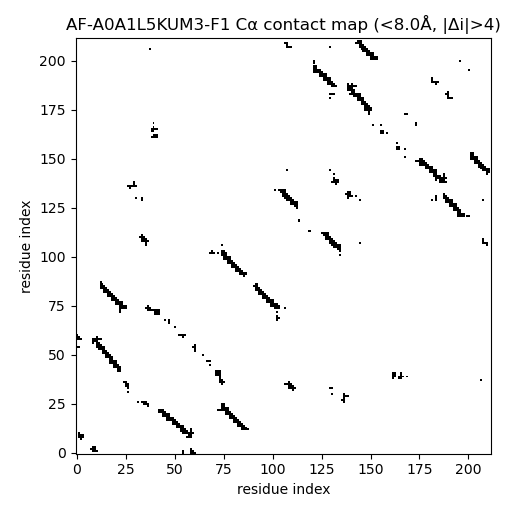 TYR A 1 168 ? 5.131 6.916 17.097 1.00 71.69 168 TYR A CA 1
ATOM 1347 C C . TYR A 1 168 ? 4.847 5.405 17.079 1.00 71.69 168 TYR A C 1
ATOM 1349 O O . TYR A 1 168 ? 5.051 4.731 18.083 1.00 71.69 168 TYR A O 1
ATOM 1357 N N . VAL A 1 169 ? 4.433 4.834 15.946 1.00 68.00 169 VAL A N 1
ATOM 1358 C CA . VAL A 1 169 ? 4.133 3.392 15.856 1.00 68.00 169 VAL A CA 1
ATOM 1359 C C . VAL A 1 169 ? 5.393 2.532 16.023 1.00 68.00 169 VAL A C 1
ATOM 1361 O O . VAL A 1 169 ? 5.314 1.442 16.585 1.00 68.00 169 VAL A O 1
ATOM 1364 N N . SER A 1 170 ? 6.555 3.012 15.569 1.00 63.66 170 SER A N 1
ATOM 1365 C CA . SER A 1 170 ? 7.832 2.295 15.693 1.00 63.66 170 SER A CA 1
ATOM 1366 C C . SER A 1 170 ? 8.420 2.298 17.107 1.00 63.66 170 SER A C 1
ATOM 1368 O O . SER A 1 170 ? 9.259 1.450 17.420 1.00 63.66 170 SER A O 1
ATOM 1370 N N . ASP A 1 171 ? 8.003 3.236 17.962 1.00 65.38 171 ASP A N 1
ATOM 1371 C CA . ASP A 1 171 ? 8.532 3.342 19.313 1.00 65.38 171 ASP A CA 1
ATOM 1372 C C . ASP A 1 171 ? 8.061 2.149 20.156 1.00 65.38 171 ASP A C 1
ATOM 1374 O O . ASP A 1 171 ? 6.877 1.988 20.456 1.00 65.38 171 ASP A O 1
ATOM 1378 N N . SER A 1 172 ? 9.016 1.299 20.542 1.00 53.47 172 SER A N 1
ATOM 1379 C CA . SER A 1 172 ? 8.809 0.034 21.265 1.00 53.47 172 SER A CA 1
ATOM 1380 C C . SER A 1 172 ? 8.006 0.151 22.571 1.00 53.47 172 SER A C 1
ATOM 1382 O O . SER A 1 172 ? 7.528 -0.856 23.100 1.00 53.47 172 SER A O 1
ATOM 1384 N N . TYR A 1 173 ? 7.837 1.368 23.093 1.00 57.8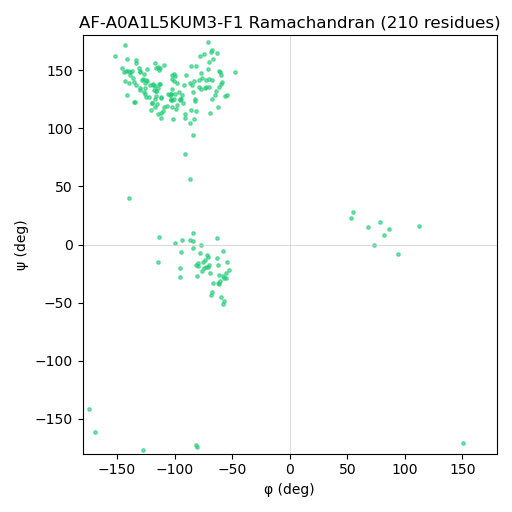4 173 TYR A N 1
ATOM 1385 C CA . TYR A 1 173 ? 7.019 1.651 24.270 1.00 57.84 173 TYR A CA 1
ATOM 1386 C C . TYR A 1 173 ? 5.510 1.718 23.980 1.00 57.84 173 TYR A C 1
ATOM 1388 O O . TYR A 1 173 ? 4.712 1.561 24.909 1.00 57.84 173 TYR A O 1
ATOM 1396 N N . ASN A 1 174 ? 5.091 1.892 22.724 1.00 71.00 174 ASN A N 1
ATOM 1397 C CA . ASN A 1 174 ? 3.680 1.994 22.357 1.00 71.00 174 ASN A CA 1
ATOM 1398 C C . ASN A 1 174 ? 3.050 0.607 22.192 1.00 71.00 174 ASN A C 1
ATOM 1400 O O . ASN A 1 174 ? 3.099 -0.024 21.138 1.00 71.00 174 ASN A O 1
ATOM 1404 N N . LYS A 1 175 ? 2.426 0.122 23.268 1.00 80.81 175 LYS A N 1
ATOM 1405 C CA . LYS A 1 175 ? 1.652 -1.125 23.252 1.00 80.81 175 LYS A CA 1
ATOM 1406 C C . LYS A 1 175 ? 0.230 -0.872 22.739 1.00 80.81 175 LYS A C 1
ATOM 1408 O O . LYS A 1 175 ? -0.371 0.136 23.120 1.00 80.81 175 LYS A O 1
ATOM 1413 N N . PRO A 1 176 ? -0.340 -1.780 21.927 1.00 89.06 176 PRO A N 1
ATOM 1414 C CA . PRO A 1 176 ? -1.730 -1.659 21.517 1.00 89.06 176 PRO A CA 1
ATOM 1415 C C . PRO A 1 176 ? -2.642 -1.721 22.748 1.00 89.06 176 PRO A C 1
ATOM 1417 O O . PRO A 1 176 ? -2.473 -2.568 23.625 1.00 89.06 176 PRO A O 1
ATOM 1420 N N . VAL A 1 177 ? -3.629 -0.828 22.803 1.00 92.94 177 VAL A N 1
ATOM 1421 C CA . VAL A 1 177 ? -4.667 -0.816 23.844 1.00 92.94 177 VAL A CA 1
ATOM 1422 C C . VAL A 1 177 ? -5.712 -1.909 23.619 1.00 92.94 177 VAL A C 1
ATOM 1424 O O . VAL A 1 177 ? -6.379 -2.328 24.561 1.00 92.94 177 VAL A O 1
ATOM 1427 N N . LYS A 1 178 ? -5.858 -2.383 22.373 1.00 94.69 178 LYS A N 1
ATOM 1428 C CA . LYS A 1 178 ? -6.686 -3.535 21.993 1.00 94.69 178 LYS A CA 1
ATOM 1429 C C . LYS A 1 178 ? -5.989 -4.323 20.888 1.00 94.69 178 LYS A C 1
ATOM 1431 O O . LYS A 1 178 ? -5.415 -3.725 19.980 1.00 94.69 178 LYS A O 1
ATOM 1436 N N . ASN A 1 179 ? -6.077 -5.649 20.955 1.00 95.44 179 ASN A N 1
ATOM 1437 C CA . ASN A 1 179 ? -5.635 -6.561 19.903 1.00 95.44 179 ASN A CA 1
ATOM 1438 C C . ASN A 1 179 ? -6.724 -7.615 19.665 1.00 95.44 179 ASN A C 1
ATOM 1440 O O . ASN A 1 179 ? -7.310 -8.126 20.623 1.00 95.44 179 ASN A O 1
ATOM 1444 N N . MET A 1 180 ? -7.006 -7.923 18.405 1.00 96.56 180 MET A N 1
ATOM 1445 C CA . MET A 1 180 ? -7.927 -8.978 17.998 1.00 96.56 180 MET A CA 1
ATOM 1446 C C . MET A 1 180 ? -7.549 -9.542 16.629 1.00 96.56 180 MET A C 1
ATOM 1448 O O . MET A 1 180 ? -6.821 -8.927 15.859 1.00 96.56 180 MET A O 1
ATOM 1452 N N . THR A 1 181 ? -8.064 -10.726 16.314 1.00 97.56 181 THR A N 1
ATOM 1453 C CA . THR A 1 181 ? -7.945 -11.330 14.983 1.00 97.56 181 THR A CA 1
ATOM 1454 C C . THR A 1 181 ? -9.328 -11.420 14.350 1.00 97.56 181 THR A C 1
ATOM 1456 O O . THR A 1 181 ? -10.279 -11.854 15.001 1.00 97.56 181 THR A O 1
ATOM 1459 N N . VAL A 1 182 ? -9.436 -11.033 13.081 1.00 98.06 182 VAL A N 1
ATOM 1460 C CA . VAL A 1 182 ? -10.651 -11.150 12.269 1.00 98.06 182 VAL A CA 1
ATOM 1461 C C . VAL A 1 182 ? -10.357 -12.075 11.098 1.00 98.06 182 VAL A C 1
ATOM 1463 O O . VAL A 1 182 ? -9.343 -11.915 10.427 1.00 98.06 182 VAL A O 1
ATOM 1466 N N . ARG A 1 183 ? -11.243 -13.038 10.833 1.00 98.00 183 ARG A N 1
ATOM 1467 C CA . ARG A 1 183 ? -11.147 -13.895 9.647 1.00 98.00 183 ARG A CA 1
ATOM 1468 C C . ARG A 1 183 ? -12.089 -13.388 8.560 1.00 98.00 183 ARG A C 1
ATOM 1470 O O . ARG A 1 183 ? -13.263 -13.151 8.845 1.00 98.00 183 ARG A O 1
ATOM 1477 N N . THR A 1 184 ? -11.589 -13.213 7.339 1.00 98.12 184 THR A N 1
ATOM 1478 C CA . THR A 1 184 ? -12.420 -12.794 6.201 1.00 98.12 184 THR A CA 1
ATOM 1479 C C . THR A 1 184 ? -13.329 -13.927 5.722 1.00 98.12 184 THR A C 1
ATOM 1481 O O . THR A 1 184 ? -12.932 -15.092 5.699 1.00 98.12 184 THR A O 1
ATOM 1484 N N . GLY A 1 185 ? -14.560 -13.590 5.337 1.00 98.12 185 GLY A N 1
ATOM 1485 C CA . GLY A 1 185 ? -15.479 -14.506 4.661 1.00 98.12 185 GLY A CA 1
ATOM 1486 C C . GLY A 1 185 ? -15.198 -14.619 3.159 1.00 98.12 185 GLY A C 1
ATOM 1487 O O . GLY A 1 185 ? -14.243 -14.040 2.647 1.00 98.12 185 GLY A O 1
ATOM 1488 N N . GLU A 1 186 ? -16.076 -15.317 2.436 1.00 97.12 186 GLU A N 1
ATOM 1489 C CA . GLU A 1 186 ? -15.946 -15.583 0.988 1.00 97.12 186 GLU A CA 1
ATOM 1490 C C . GLU A 1 186 ? -15.829 -14.318 0.120 1.00 97.12 186 GLU A C 1
ATOM 1492 O O . GLU A 1 186 ? -15.190 -14.319 -0.926 1.00 97.12 186 GLU A O 1
ATOM 1497 N N . ASN A 1 187 ? -16.407 -13.201 0.564 1.00 97.19 187 ASN A N 1
ATOM 1498 C CA . ASN A 1 187 ? -16.308 -11.908 -0.118 1.00 97.19 187 ASN A CA 1
ATOM 1499 C C . ASN A 1 187 ? -15.030 -11.122 0.234 1.00 97.19 187 ASN A C 1
ATOM 1501 O O . ASN A 1 187 ? -14.937 -9.935 -0.081 1.00 97.19 187 ASN A O 1
ATOM 1505 N N . GLY A 1 188 ? -14.079 -11.748 0.931 1.00 97.94 188 GLY A N 1
ATOM 1506 C CA . GLY A 1 188 ? -12.849 -11.118 1.392 1.00 97.94 188 GLY A CA 1
ATOM 1507 C C . GLY A 1 188 ? -13.065 -10.062 2.471 1.00 97.94 188 GLY A C 1
ATOM 1508 O O . GLY A 1 188 ? -12.159 -9.277 2.720 1.00 97.94 188 GLY A O 1
ATOM 1509 N N . ARG A 1 189 ? -14.240 -10.005 3.115 1.00 98.62 189 ARG A N 1
ATOM 1510 C CA . ARG A 1 189 ? -14.553 -9.024 4.165 1.00 98.62 189 ARG A CA 1
ATOM 1511 C C . ARG A 1 189 ? -14.751 -9.685 5.519 1.00 98.62 189 ARG A C 1
ATOM 1513 O O . ARG A 1 189 ? -15.168 -10.837 5.612 1.00 98.62 189 ARG A O 1
ATOM 1520 N N . GLY A 1 190 ? -14.484 -8.932 6.572 1.00 98.25 190 GLY A N 1
ATOM 1521 C CA . GLY A 1 190 ? -14.791 -9.283 7.953 1.00 98.25 190 GLY A CA 1
ATOM 1522 C C . GLY A 1 190 ? -15.212 -8.043 8.730 1.00 98.25 190 GLY A C 1
ATOM 1523 O O . GLY A 1 190 ? -15.107 -6.923 8.233 1.00 98.25 190 GLY A O 1
ATOM 1524 N N . THR A 1 191 ? -15.683 -8.229 9.957 1.00 98.50 191 THR A N 1
ATOM 1525 C CA . THR A 1 191 ? -16.110 -7.116 10.811 1.00 98.50 191 THR A CA 1
ATOM 1526 C C . THR A 1 191 ? -15.621 -7.294 12.232 1.00 98.50 191 THR A C 1
ATOM 1528 O O . THR A 1 191 ? -15.559 -8.417 12.732 1.00 98.50 191 THR A O 1
ATOM 1531 N N . PHE A 1 192 ? -15.366 -6.183 12.909 1.00 98.12 192 PHE A N 1
ATOM 1532 C CA . PHE A 1 192 ? -15.128 -6.152 14.346 1.00 98.12 192 PHE A CA 1
ATOM 1533 C C . PHE A 1 192 ? -15.773 -4.913 14.963 1.00 98.12 192 PHE A C 1
ATOM 1535 O O . PHE A 1 192 ? -16.064 -3.939 14.270 1.00 98.12 192 PHE A O 1
ATOM 1542 N N . SER A 1 193 ? -16.007 -4.956 16.271 1.00 97.56 193 SER A N 1
ATOM 1543 C CA . SER A 1 193 ? -16.641 -3.857 16.998 1.00 97.56 193 SER A CA 1
ATOM 1544 C C . SER A 1 193 ? -15.659 -3.210 17.966 1.00 97.56 193 SER A C 1
ATOM 1546 O O . SER A 1 193 ? -14.920 -3.904 18.668 1.00 97.56 193 SER A O 1
ATOM 1548 N N . LEU A 1 194 ? -15.674 -1.880 18.026 1.00 96.38 194 LEU A N 1
ATOM 1549 C CA . LEU A 1 194 ? -14.929 -1.089 18.997 1.00 96.38 194 LEU A CA 1
ATOM 1550 C C . LEU A 1 194 ? -15.863 -0.139 19.741 1.00 96.38 194 LEU A C 1
ATOM 1552 O O . LEU A 1 194 ? -16.650 0.592 19.142 1.00 96.38 194 LEU A O 1
ATOM 1556 N N . SER A 1 195 ? -15.688 -0.096 21.055 1.00 95.38 195 SER A N 1
ATOM 1557 C CA . SER A 1 195 ? -16.253 0.914 21.944 1.00 95.38 195 SER A CA 1
ATOM 1558 C C . SER A 1 195 ? -15.165 1.468 22.861 1.00 95.38 195 SER A C 1
ATOM 1560 O O . SER A 1 195 ? -14.194 0.771 23.165 1.00 95.38 195 SER A O 1
ATOM 1562 N N . PHE A 1 196 ? -15.324 2.710 23.301 1.00 95.00 196 PHE A N 1
ATOM 1563 C CA . PHE A 1 196 ? -14.460 3.363 24.287 1.00 95.00 196 PHE A CA 1
ATOM 1564 C C . PHE A 1 196 ? -15.342 4.085 25.300 1.00 95.00 196 PHE A C 1
ATOM 1566 O O . PHE A 1 196 ? -16.361 4.664 24.907 1.00 95.00 196 PHE A O 1
ATOM 1573 N N . SER A 1 197 ? -14.988 4.039 26.585 1.00 96.25 197 SER A N 1
ATOM 1574 C CA . SER A 1 197 ? -15.706 4.796 27.613 1.00 96.25 197 SER A CA 1
ATOM 1575 C C . SER A 1 197 ? -15.496 6.303 27.431 1.00 96.25 197 SER A C 1
ATOM 1577 O O . SER A 1 197 ? -14.640 6.745 26.660 1.00 96.25 197 SER A O 1
ATOM 1579 N N . ASN A 1 198 ? -16.288 7.121 28.126 1.00 95.12 198 ASN A N 1
ATOM 1580 C CA . ASN A 1 198 ? -16.189 8.577 27.999 1.00 95.12 198 ASN A CA 1
ATOM 1581 C C . ASN A 1 198 ? -14.813 9.106 28.437 1.00 95.12 198 ASN A C 1
ATOM 1583 O O . ASN A 1 198 ? -14.299 10.050 27.842 1.00 95.12 198 ASN A O 1
ATOM 1587 N N . GLU A 1 199 ? -14.192 8.467 29.428 1.00 94.75 199 GLU A N 1
ATOM 1588 C CA . GLU A 1 199 ? -12.867 8.804 29.959 1.00 94.75 199 GLU A CA 1
ATOM 1589 C C . GLU A 1 199 ? -11.733 8.420 28.995 1.00 94.75 199 GLU A C 1
ATOM 1591 O O . GLU A 1 199 ? -10.625 8.949 29.082 1.00 94.75 199 GLU A O 1
ATOM 1596 N N . GLU A 1 200 ? -12.002 7.517 28.053 1.00 92.75 200 GLU A N 1
ATOM 1597 C CA . GLU A 1 200 ? -11.030 7.027 27.083 1.00 92.75 200 GLU A CA 1
ATOM 1598 C C . GLU A 1 200 ? -10.931 7.901 25.828 1.00 92.75 200 GLU A C 1
ATOM 1600 O O . GLU A 1 200 ? -10.142 7.577 24.947 1.00 92.75 200 GLU A O 1
ATOM 1605 N N . TRP A 1 201 ? -11.638 9.031 25.741 1.00 92.12 201 TRP A N 1
ATOM 1606 C CA . TRP A 1 201 ? -11.590 9.916 24.573 1.00 92.12 201 TRP A CA 1
ATOM 1607 C C . TRP A 1 201 ? -10.154 10.236 24.099 1.00 92.12 201 TRP A C 1
ATOM 16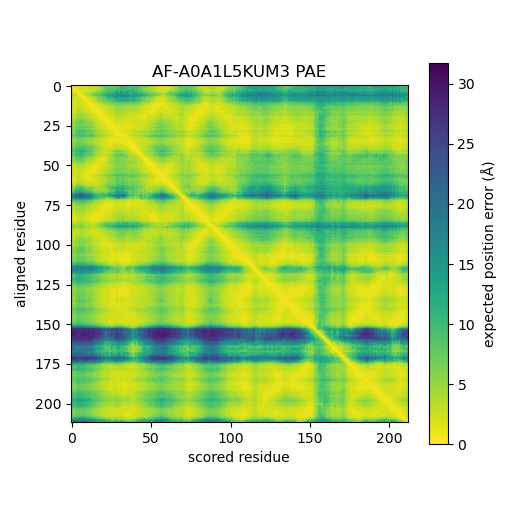09 O O . TRP A 1 201 ? -9.190 10.281 24.879 1.00 92.12 201 TRP A O 1
ATOM 1619 N N . GLY A 1 202 ? -10.005 10.431 22.789 1.00 90.25 202 GLY A N 1
ATOM 1620 C CA . GLY A 1 202 ? -8.731 10.766 22.159 1.00 90.25 202 GLY A CA 1
ATOM 1621 C C . GLY A 1 202 ? -8.623 10.258 20.726 1.00 90.25 202 GLY A C 1
ATOM 1622 O O . GLY A 1 202 ? -9.593 9.774 20.142 1.00 90.25 202 GLY A O 1
ATOM 1623 N N . THR A 1 203 ? -7.418 10.367 20.176 1.00 88.31 203 THR A N 1
ATOM 1624 C CA . THR A 1 203 ? -7.091 9.893 18.830 1.00 88.31 203 THR A CA 1
ATOM 1625 C C . THR A 1 203 ? -6.577 8.464 18.885 1.00 88.31 203 THR A C 1
ATOM 1627 O O . THR A 1 203 ? -5.755 8.117 19.735 1.00 88.31 203 THR A O 1
ATOM 1630 N N . TYR A 1 204 ? -7.032 7.642 17.946 1.00 90.31 204 TYR A N 1
ATOM 1631 C CA . TYR A 1 204 ? -6.636 6.248 17.840 1.00 90.31 204 TYR A CA 1
ATOM 1632 C C . TYR A 1 204 ? -6.112 5.940 16.443 1.00 90.31 204 TYR A C 1
ATOM 1634 O O . TYR A 1 204 ? -6.683 6.379 15.448 1.00 90.31 204 TYR A O 1
ATOM 1642 N N . PHE A 1 205 ? -5.040 5.157 16.386 1.00 91.25 205 PHE A N 1
ATOM 1643 C CA . PHE A 1 205 ? -4.543 4.539 15.165 1.00 91.25 205 PHE A CA 1
ATOM 1644 C C . PHE A 1 205 ? -4.953 3.066 15.168 1.00 91.25 205 PHE A C 1
ATOM 1646 O O . PHE A 1 205 ? -4.744 2.367 16.160 1.00 91.25 205 PHE A O 1
ATOM 1653 N N . ILE A 1 206 ? -5.558 2.602 14.075 1.00 93.94 206 ILE A N 1
ATOM 1654 C CA . ILE A 1 206 ? -5.963 1.206 13.906 1.00 93.94 206 ILE A CA 1
ATOM 1655 C C . ILE A 1 206 ? -5.123 0.619 12.777 1.00 93.94 206 ILE A C 1
ATOM 1657 O O . ILE A 1 206 ? -5.271 1.007 11.622 1.00 93.94 206 ILE A O 1
ATOM 1661 N N . SER A 1 207 ? -4.253 -0.320 13.129 1.00 94.06 207 SER A N 1
ATOM 1662 C CA . SER A 1 207 ? -3.460 -1.101 12.187 1.00 94.06 207 SER A CA 1
ATOM 1663 C C . SER A 1 207 ? -4.196 -2.396 11.880 1.00 94.06 207 SER A C 1
ATOM 1665 O O . SER A 1 207 ? -4.552 -3.130 12.802 1.00 94.06 207 SER A O 1
ATOM 1667 N N . VAL A 1 208 ? -4.371 -2.703 10.596 1.00 96.81 208 VAL A N 1
ATOM 1668 C CA . VAL A 1 208 ? -4.858 -4.006 10.133 1.00 96.81 208 VAL A CA 1
ATOM 1669 C C . VAL A 1 208 ? -3.754 -4.640 9.309 1.00 96.81 208 VAL A C 1
ATOM 1671 O O . VAL A 1 208 ? -3.330 -4.076 8.303 1.00 96.81 208 VAL A O 1
ATOM 1674 N N . LYS A 1 209 ? -3.261 -5.788 9.761 1.00 94.25 209 LYS A N 1
ATOM 1675 C CA . LYS A 1 209 ? -2.164 -6.501 9.114 1.00 94.25 209 LYS A CA 1
ATOM 1676 C C . LYS A 1 209 ? -2.583 -7.908 8.774 1.00 94.25 209 LYS A C 1
ATOM 1678 O O . LYS A 1 209 ? -3.256 -8.585 9.545 1.00 94.25 209 LYS A O 1
ATOM 1683 N N . ASP A 1 210 ? -2.141 -8.331 7.611 1.00 92.12 210 ASP A N 1
ATOM 1684 C CA . ASP A 1 210 ? -2.061 -9.739 7.300 1.00 92.12 210 ASP A CA 1
ATOM 1685 C C . ASP A 1 210 ? -0.951 -10.391 8.133 1.00 92.12 210 ASP A C 1
ATOM 1687 O O . ASP A 1 210 ? 0.076 -9.757 8.388 1.00 92.12 210 ASP A O 1
ATOM 1691 N N . LYS A 1 211 ? -1.169 -11.622 8.600 1.00 80.75 211 LYS A N 1
ATOM 1692 C CA . LYS A 1 211 ? -0.160 -12.368 9.368 1.00 80.75 211 LYS A CA 1
ATOM 1693 C C . LYS A 1 211 ? 0.886 -13.047 8.480 1.00 80.75 211 LYS A C 1
ATOM 1695 O O . LYS A 1 211 ? 1.927 -13.442 9.005 1.00 80.75 211 LYS A O 1
ATOM 1700 N N . GLU A 1 212 ? 0.599 -13.217 7.190 1.00 74.81 212 GLU A N 1
ATOM 1701 C CA . GLU A 1 212 ? 1.521 -13.779 6.187 1.00 74.81 212 GLU A CA 1
ATOM 1702 C C . GLU A 1 212 ? 2.257 -12.682 5.409 1.00 74.81 212 GLU A C 1
ATOM 1704 O O . GLU A 1 212 ? 3.471 -12.872 5.159 1.00 74.81 212 GLU A O 1
#